Protein AF-A0A2M7AQ47-F1 (afdb_monomer)

Structure (mmCIF, N/CA/C/O backbone):
data_AF-A0A2M7AQ47-F1
#
_entry.id   AF-A0A2M7AQ47-F1
#
loop_
_atom_site.group_PDB
_atom_site.id
_atom_site.type_symbol
_atom_site.label_atom_id
_atom_site.label_alt_id
_atom_site.label_comp_id
_atom_site.label_asym_id
_atom_site.label_entity_id
_atom_site.label_seq_id
_atom_site.pdbx_PDB_ins_code
_atom_site.Cartn_x
_atom_site.Cartn_y
_atom_site.Cartn_z
_atom_site.occupancy
_atom_site.B_iso_or_equiv
_atom_site.auth_seq_id
_atom_site.auth_comp_id
_atom_site.auth_asym_id
_atom_site.auth_atom_id
_atom_site.pdbx_PDB_model_num
ATOM 1 N N . MET A 1 1 ? -38.283 -25.046 -43.559 1.00 54.59 1 MET A N 1
ATOM 2 C CA . MET A 1 1 ? -39.238 -24.820 -42.447 1.00 54.59 1 MET A CA 1
ATOM 3 C C . MET A 1 1 ? -38.601 -24.105 -41.253 1.00 54.59 1 MET A C 1
ATOM 5 O O . MET A 1 1 ? -39.276 -23.300 -40.629 1.00 54.59 1 MET A O 1
ATOM 9 N N . GLU A 1 2 ? -37.308 -24.304 -40.983 1.00 58.69 2 GLU A N 1
ATOM 10 C CA . GLU A 1 2 ? -36.585 -23.746 -39.822 1.00 58.69 2 GLU A CA 1
ATOM 11 C C . GLU A 1 2 ? -36.524 -22.202 -39.759 1.00 58.69 2 GLU A C 1
ATOM 13 O O . GLU A 1 2 ? -36.730 -21.608 -38.701 1.00 58.69 2 GLU A O 1
ATOM 18 N N . ASN A 1 3 ? -36.365 -21.526 -40.904 1.00 62.00 3 ASN A N 1
ATOM 19 C CA . ASN A 1 3 ? -36.259 -20.058 -40.955 1.00 62.00 3 ASN A CA 1
ATOM 20 C C . ASN A 1 3 ? -37.560 -19.314 -40.609 1.00 62.00 3 ASN A C 1
ATOM 22 O O . ASN A 1 3 ? -37.512 -18.189 -40.117 1.00 62.00 3 ASN A O 1
ATOM 26 N N . SER A 1 4 ? -38.724 -19.930 -40.835 1.00 66.19 4 SER A N 1
ATOM 27 C CA . SER A 1 4 ? -40.009 -19.293 -40.521 1.00 66.19 4 SER A CA 1
ATOM 28 C C . SER A 1 4 ? -40.245 -19.255 -39.010 1.00 66.19 4 SER A C 1
ATOM 30 O O . SER A 1 4 ? -40.647 -18.227 -38.472 1.00 66.19 4 SER A O 1
ATOM 32 N N . PHE A 1 5 ? -39.908 -20.337 -38.306 1.00 68.06 5 PHE A N 1
ATOM 33 C CA . PHE A 1 5 ? -40.093 -20.436 -36.859 1.00 68.06 5 PHE A CA 1
ATOM 34 C C . PHE A 1 5 ? -39.228 -19.427 -36.083 1.00 68.06 5 PHE A C 1
ATOM 36 O O . PHE A 1 5 ? -39.710 -18.776 -35.156 1.00 68.06 5 PHE A O 1
ATOM 43 N N . SER A 1 6 ? -37.974 -19.227 -36.506 1.00 74.19 6 SER A N 1
ATOM 44 C CA . SER A 1 6 ? -37.077 -18.223 -35.911 1.00 74.19 6 SER A CA 1
ATOM 45 C C . SER A 1 6 ? -37.597 -16.789 -36.095 1.00 74.19 6 SER A C 1
ATOM 47 O O . SER A 1 6 ? -37.573 -15.991 -35.156 1.00 74.19 6 SER A O 1
ATOM 49 N N . PHE A 1 7 ? -38.151 -16.475 -37.272 1.00 84.75 7 PHE A N 1
ATOM 50 C CA . PHE A 1 7 ? -38.719 -15.157 -37.564 1.00 84.75 7 PHE A CA 1
ATOM 51 C C . PHE A 1 7 ? -39.911 -14.820 -36.657 1.00 84.75 7 PHE A C 1
ATOM 53 O O . PHE A 1 7 ? -39.922 -13.762 -36.031 1.00 84.75 7 PHE A O 1
ATOM 60 N N . TRP A 1 8 ? -40.876 -15.735 -36.514 1.00 87.62 8 TRP A N 1
ATOM 61 C CA . TRP A 1 8 ? -42.053 -15.514 -35.662 1.00 87.62 8 TRP A CA 1
ATOM 62 C C . TRP A 1 8 ? -41.701 -15.412 -34.175 1.00 87.62 8 TRP A C 1
ATOM 64 O O . TRP A 1 8 ? -42.300 -14.609 -33.461 1.00 87.62 8 TRP A O 1
ATOM 74 N N . LYS A 1 9 ? -40.686 -16.156 -33.713 1.00 84.88 9 LYS A N 1
ATOM 75 C CA . LYS A 1 9 ? -40.166 -16.027 -32.345 1.00 84.88 9 LYS A CA 1
ATOM 76 C C . LYS A 1 9 ? -39.579 -14.635 -32.097 1.00 84.88 9 LYS A C 1
ATOM 78 O O . LYS A 1 9 ? -39.914 -13.995 -31.104 1.00 84.88 9 LYS A O 1
ATOM 83 N N . ASN A 1 10 ? -38.732 -14.153 -33.005 1.00 84.12 10 ASN A N 1
ATOM 84 C CA . ASN A 1 10 ? -38.091 -12.843 -32.869 1.00 84.12 10 ASN A CA 1
ATOM 85 C C . ASN A 1 10 ? -39.107 -11.697 -33.000 1.00 84.12 10 ASN A C 1
ATOM 87 O O . ASN A 1 10 ? -39.014 -10.713 -32.269 1.00 84.12 10 ASN A O 1
ATOM 91 N N . LEU A 1 11 ? -40.118 -11.851 -33.861 1.00 89.56 11 LEU A N 1
ATOM 92 C CA . LEU A 1 11 ? -41.225 -10.903 -33.983 1.00 89.56 11 LEU A CA 1
ATOM 93 C C . LEU A 1 11 ? -42.072 -10.852 -32.701 1.00 89.56 11 LEU A C 1
ATOM 95 O O . LEU A 1 11 ? -42.409 -9.768 -32.234 1.00 89.56 11 LEU A O 1
ATOM 99 N N . GLY A 1 12 ? -42.356 -12.006 -32.090 1.00 89.31 12 GLY A N 1
ATOM 100 C CA . GLY A 1 12 ? -43.037 -12.076 -30.796 1.00 89.31 12 GLY A CA 1
ATOM 101 C C . GLY A 1 12 ? -42.255 -11.370 -29.685 1.00 89.31 12 GLY A C 1
ATOM 102 O O . GLY A 1 12 ? -42.819 -10.558 -28.956 1.00 89.31 12 GLY A O 1
ATOM 103 N N . LEU A 1 13 ? -40.942 -11.607 -29.600 1.00 86.94 13 LEU A N 1
ATOM 104 C CA . LEU A 1 13 ? -40.072 -10.938 -28.626 1.00 86.94 13 LEU A CA 1
ATOM 105 C C . LEU A 1 13 ? -40.025 -9.419 -28.833 1.00 86.94 13 LEU A C 1
ATOM 107 O O . LEU A 1 13 ? -40.075 -8.673 -27.856 1.00 86.94 13 LEU A O 1
ATOM 111 N N . ALA A 1 14 ? -39.993 -8.952 -30.084 1.00 87.75 14 ALA A N 1
ATOM 112 C CA . ALA A 1 14 ? -40.034 -7.526 -30.390 1.00 87.75 14 ALA A CA 1
ATOM 113 C C . ALA A 1 14 ? -41.357 -6.886 -29.941 1.00 87.75 14 ALA A C 1
ATOM 115 O O . ALA A 1 14 ? -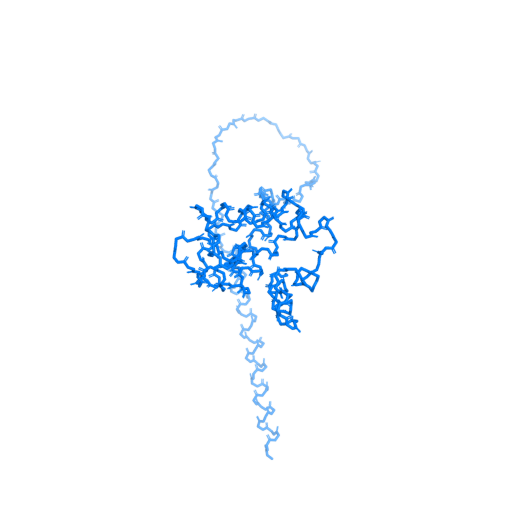41.344 -5.845 -29.289 1.00 87.75 14 ALA A O 1
ATOM 116 N N . ILE A 1 15 ? -42.500 -7.524 -30.215 1.00 90.38 15 ILE A N 1
ATOM 117 C CA . ILE A 1 15 ? -43.817 -7.013 -29.800 1.00 90.38 15 ILE A CA 1
ATOM 118 C C . ILE A 1 15 ? -43.917 -6.932 -28.270 1.00 90.38 15 ILE A C 1
ATOM 120 O O . ILE A 1 15 ? -44.384 -5.929 -27.729 1.00 90.38 15 ILE A O 1
ATOM 124 N N . VAL A 1 16 ? -43.431 -7.951 -27.558 1.00 89.31 16 VAL A N 1
ATOM 125 C CA . VAL A 1 16 ? -43.383 -7.954 -26.087 1.00 89.31 16 VAL A CA 1
ATOM 126 C C . VAL A 1 16 ? -42.483 -6.829 -25.564 1.00 89.31 16 VAL A C 1
ATOM 128 O O . VAL A 1 16 ? -42.878 -6.090 -24.663 1.00 89.31 16 VAL A O 1
ATOM 131 N N . PHE A 1 17 ? -41.308 -6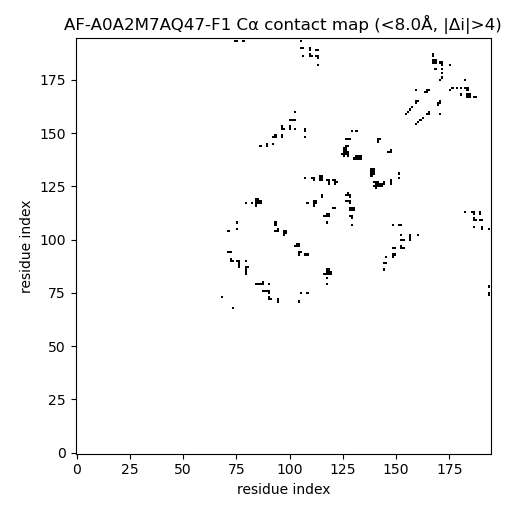.632 -26.161 1.00 88.62 17 PHE A N 1
ATOM 132 C CA . PHE A 1 17 ? -40.388 -5.565 -25.769 1.00 88.62 17 PHE A CA 1
ATOM 133 C C . PHE A 1 17 ? -41.001 -4.169 -25.963 1.00 88.62 17 PHE A C 1
ATOM 135 O O . PHE A 1 17 ? -40.963 -3.349 -25.046 1.00 88.62 17 PHE A O 1
ATOM 142 N N . PHE A 1 18 ? -41.631 -3.906 -27.111 1.00 91.31 18 PHE A N 1
ATOM 143 C CA . PHE A 1 18 ? -42.234 -2.601 -27.409 1.00 91.31 18 PHE A CA 1
ATOM 144 C C . PHE A 1 18 ? -43.548 -2.324 -26.668 1.00 91.31 18 PHE A C 1
ATOM 146 O O . PHE A 1 18 ? -44.002 -1.184 -26.668 1.00 91.31 18 PHE A O 1
ATOM 153 N N . THR A 1 19 ? -44.147 -3.317 -26.008 1.00 88.81 19 THR A N 1
ATOM 154 C CA . THR A 1 19 ? -45.363 -3.131 -25.196 1.00 88.81 19 THR A CA 1
ATOM 155 C C . THR A 1 19 ? -45.061 -3.038 -23.704 1.00 88.81 19 THR A C 1
ATOM 157 O O . THR A 1 19 ? -45.573 -2.145 -23.035 1.00 88.81 19 THR A O 1
ATOM 160 N N . ILE A 1 20 ? -44.198 -3.906 -23.172 1.00 90.19 20 ILE A N 1
ATOM 161 C CA . ILE A 1 20 ? -43.902 -3.940 -21.733 1.00 90.19 20 ILE A CA 1
ATOM 162 C C . ILE A 1 20 ? -42.987 -2.780 -21.328 1.00 90.19 20 ILE A C 1
ATOM 164 O O . ILE A 1 20 ? -43.200 -2.155 -20.288 1.00 90.19 20 ILE A O 1
ATOM 168 N N . THR A 1 21 ? -41.994 -2.449 -22.154 1.00 87.94 21 THR A N 1
ATOM 169 C CA . THR A 1 21 ? -40.976 -1.447 -21.801 1.00 87.94 21 THR A CA 1
ATOM 170 C C . THR A 1 21 ? -41.562 -0.040 -21.609 1.00 87.94 21 THR A C 1
ATOM 172 O O . THR A 1 21 ? -41.272 0.576 -20.582 1.00 87.94 21 THR A O 1
ATOM 175 N N . PRO A 1 22 ? -42.437 0.482 -22.497 1.00 91.12 22 PRO A N 1
ATOM 176 C CA . PRO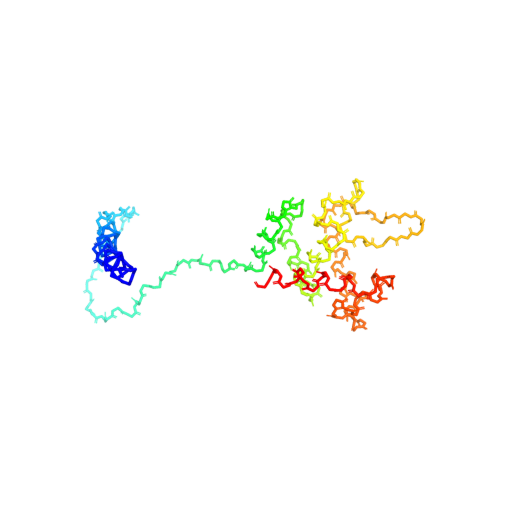 A 1 22 ? -43.039 1.802 -22.293 1.00 91.12 22 PRO A CA 1
ATOM 177 C C . PRO A 1 22 ? -43.952 1.861 -21.065 1.00 91.12 22 PRO A C 1
ATOM 179 O O . PRO A 1 22 ? -43.998 2.883 -20.384 1.00 91.12 22 PRO A O 1
ATOM 182 N N . VAL A 1 23 ? -44.651 0.763 -20.752 1.00 92.44 23 VAL A N 1
ATOM 183 C CA . VAL A 1 23 ? -45.533 0.673 -19.578 1.00 92.44 23 VAL A CA 1
ATOM 184 C C . VAL A 1 23 ? -44.721 0.723 -18.286 1.00 92.44 23 VAL A C 1
ATOM 186 O O . VAL A 1 23 ? -45.075 1.470 -17.375 1.00 92.44 23 VAL A O 1
ATOM 189 N N . ALA A 1 24 ? -43.608 -0.012 -18.220 1.00 91.06 24 ALA A N 1
ATOM 190 C CA . ALA A 1 24 ? -42.713 0.014 -17.067 1.00 91.06 24 ALA A CA 1
ATOM 191 C C . ALA A 1 24 ? -42.127 1.418 -16.840 1.00 91.06 24 ALA A C 1
ATOM 193 O O . ALA A 1 24 ? -42.193 1.938 -15.727 1.00 91.06 24 ALA A O 1
ATOM 194 N N . ILE A 1 25 ? -41.644 2.068 -17.906 1.00 92.12 25 ILE A N 1
ATOM 195 C CA . ILE A 1 25 ? -41.116 3.440 -17.839 1.00 92.12 25 ILE A CA 1
ATOM 196 C C . ILE A 1 25 ? -42.208 4.423 -17.386 1.00 92.12 25 ILE A C 1
ATOM 198 O O . ILE A 1 25 ? -41.971 5.246 -16.502 1.00 92.12 25 ILE A O 1
ATOM 202 N N . GLY A 1 26 ? -43.419 4.319 -17.943 1.00 93.31 26 GLY A N 1
ATOM 203 C CA . GLY A 1 26 ? -44.550 5.171 -17.575 1.00 93.31 26 GLY A CA 1
ATOM 204 C C . GLY A 1 26 ? -44.962 5.022 -16.109 1.00 93.31 26 GLY A C 1
ATOM 205 O O . GLY A 1 26 ? -45.177 6.025 -15.431 1.00 93.31 26 GLY A O 1
ATOM 206 N N . ALA A 1 27 ? -45.010 3.792 -15.590 1.00 89.31 27 ALA A N 1
ATOM 207 C CA . ALA A 1 27 ? -45.326 3.528 -14.187 1.00 89.31 27 ALA A CA 1
ATOM 208 C C . ALA A 1 27 ? -44.262 4.103 -13.237 1.00 89.31 27 ALA A C 1
ATOM 210 O O . ALA A 1 27 ? -44.603 4.714 -12.222 1.00 89.31 27 ALA A O 1
ATOM 211 N N . SER A 1 28 ? -42.978 3.974 -13.586 1.00 88.00 28 SER A N 1
ATOM 212 C CA . SER A 1 28 ? -41.884 4.564 -12.808 1.00 88.00 28 SER A CA 1
ATOM 213 C C . SER A 1 28 ? -41.948 6.095 -12.787 1.00 88.00 28 SER A C 1
ATOM 215 O O . SER A 1 28 ? -41.815 6.695 -11.721 1.00 88.00 28 SER A O 1
ATOM 217 N N . LEU A 1 29 ? -42.218 6.737 -13.929 1.00 88.62 29 LEU A N 1
ATOM 218 C CA . LEU A 1 29 ? -42.373 8.195 -14.005 1.00 88.62 29 LEU A CA 1
ATOM 219 C C . LEU A 1 29 ? -43.604 8.685 -13.237 1.00 88.62 29 LEU A C 1
ATOM 221 O O . LEU A 1 29 ? -43.523 9.663 -12.496 1.00 88.62 29 LEU A O 1
ATOM 225 N N . PHE A 1 30 ? -44.731 7.981 -13.354 1.00 88.50 30 PHE A N 1
ATOM 226 C CA . PHE A 1 30 ? -45.938 8.299 -12.598 1.00 88.50 30 PHE A CA 1
ATOM 227 C C . PHE A 1 30 ? -45.704 8.195 -11.086 1.00 88.50 30 PHE A C 1
ATOM 229 O O . PHE A 1 30 ? -46.168 9.056 -10.340 1.00 88.50 30 PHE A O 1
ATOM 236 N N . SER A 1 31 ? -44.933 7.200 -10.632 1.00 85.25 31 SER A N 1
ATOM 237 C CA . SER A 1 31 ? -44.558 7.064 -9.222 1.00 85.25 31 SER A CA 1
ATOM 238 C C . SER A 1 31 ? -43.711 8.233 -8.722 1.00 85.25 31 SER A C 1
ATOM 240 O O . SER A 1 31 ? -43.878 8.629 -7.576 1.00 85.25 31 SER A O 1
ATOM 242 N N . LEU A 1 32 ? -42.821 8.792 -9.547 1.00 77.06 32 LEU A N 1
ATOM 243 C CA . LEU A 1 32 ? -42.019 9.962 -9.169 1.00 77.06 32 LEU A CA 1
ATOM 244 C C . LEU A 1 32 ? -42.868 11.235 -9.078 1.00 77.06 32 LEU A C 1
ATOM 246 O O . LEU A 1 32 ? -42.660 12.049 -8.185 1.00 77.06 32 LEU A O 1
ATOM 250 N N . ILE A 1 33 ? -43.839 11.392 -9.979 1.00 80.12 33 ILE A N 1
ATOM 251 C CA . ILE A 1 33 ? -44.707 12.577 -10.037 1.00 80.12 33 ILE A CA 1
ATOM 252 C C . ILE A 1 33 ? -45.803 12.528 -8.961 1.00 80.12 33 ILE A C 1
ATOM 254 O O . ILE A 1 33 ? -46.232 13.566 -8.465 1.00 80.12 33 ILE A O 1
ATOM 258 N N . SER A 1 34 ? -46.247 11.329 -8.575 1.00 79.44 34 SER A N 1
ATOM 259 C CA . SER A 1 34 ? -47.345 11.135 -7.616 1.00 79.44 34 SER A CA 1
ATOM 260 C C . SER A 1 34 ? -46.913 11.184 -6.150 1.00 79.44 34 SER A C 1
ATOM 262 O O . SER A 1 34 ? -47.759 11.043 -5.267 1.00 79.44 34 SER A O 1
ATOM 264 N N . LEU A 1 35 ? -45.620 11.370 -5.863 1.00 74.00 35 LEU A N 1
ATOM 265 C CA . LEU A 1 35 ? -45.164 11.574 -4.492 1.00 74.00 35 LEU A CA 1
ATOM 266 C C . LEU A 1 35 ? -45.629 12.957 -4.011 1.00 74.00 35 LEU A C 1
ATOM 268 O O . LEU A 1 35 ? -45.203 13.970 -4.571 1.00 74.00 35 LEU A O 1
ATOM 272 N N . PRO A 1 36 ? -46.481 13.041 -2.972 1.00 67.88 36 PRO A N 1
ATOM 273 C CA . PRO A 1 36 ? -46.841 14.326 -2.400 1.00 67.88 36 PRO A CA 1
ATOM 274 C C . PRO A 1 36 ? -45.587 14.976 -1.793 1.00 67.88 36 PRO A C 1
ATOM 276 O O . PRO A 1 36 ? -44.780 14.281 -1.163 1.00 67.88 36 PRO A O 1
ATOM 279 N N . PRO A 1 37 ? -45.400 16.297 -1.949 1.00 63.69 37 PRO A N 1
ATOM 280 C CA . PRO A 1 37 ? -44.270 16.984 -1.345 1.00 63.69 37 PRO A CA 1
ATOM 281 C C . PRO A 1 37 ? -44.320 16.809 0.175 1.00 63.69 37 PRO A C 1
ATOM 283 O O . PRO A 1 37 ? -45.318 17.127 0.826 1.00 63.69 37 PRO A O 1
ATOM 286 N N . LYS A 1 38 ? -43.231 16.284 0.745 1.00 58.81 38 LYS A N 1
ATOM 287 C CA . LYS A 1 38 ? -43.052 16.179 2.195 1.00 58.81 38 LYS A CA 1
ATOM 288 C C . LYS A 1 38 ? -43.030 17.605 2.769 1.00 58.81 38 LYS A C 1
ATOM 290 O O . LYS A 1 38 ? -42.195 18.393 2.322 1.00 58.81 38 LYS A O 1
ATOM 295 N N . PRO A 1 39 ? -43.913 17.972 3.717 1.00 46.44 39 PRO A N 1
ATOM 296 C CA . PRO A 1 39 ? -43.919 19.320 4.269 1.00 46.44 39 PRO A CA 1
ATOM 297 C C . PRO A 1 39 ? -42.589 19.599 4.971 1.00 46.44 39 PRO A C 1
ATOM 299 O O . PRO A 1 39 ? -42.206 18.877 5.892 1.00 46.44 39 PRO A O 1
ATOM 302 N N . ALA A 1 40 ? -41.879 20.633 4.527 1.00 50.81 40 ALA A N 1
ATOM 303 C CA . ALA A 1 40 ? -40.750 21.181 5.259 1.00 50.81 40 ALA A CA 1
ATOM 304 C C . ALA A 1 40 ? -41.291 21.976 6.457 1.00 50.81 40 ALA A C 1
ATOM 306 O O . ALA A 1 40 ? -42.040 22.942 6.284 1.00 50.81 40 ALA A O 1
ATOM 307 N N . GLU A 1 41 ? -40.931 21.574 7.675 1.00 45.50 41 GLU A N 1
ATOM 308 C CA . GLU A 1 41 ? -41.204 22.360 8.879 1.00 45.50 41 GLU A CA 1
ATOM 309 C C . GLU A 1 41 ? -40.530 23.732 8.759 1.00 45.50 41 GLU A C 1
ATOM 311 O O . GLU A 1 41 ? -39.306 23.846 8.748 1.00 45.50 41 GLU A O 1
ATOM 316 N N . THR A 1 42 ? -41.340 24.787 8.677 1.00 41.94 42 THR A N 1
ATOM 317 C CA . THR A 1 42 ? -40.872 26.177 8.677 1.00 41.94 42 THR A CA 1
ATOM 318 C C . THR A 1 42 ? -41.418 26.870 9.923 1.00 41.94 42 THR A C 1
ATOM 320 O O . THR A 1 42 ? -42.630 26.936 10.120 1.00 41.94 42 THR A O 1
ATOM 323 N N . LYS A 1 43 ? -40.530 27.386 10.783 1.00 38.34 43 LYS A N 1
ATOM 324 C CA . LYS A 1 43 ? -40.896 28.300 11.881 1.00 38.34 43 LYS A CA 1
ATOM 325 C C . LYS A 1 43 ? -41.210 29.696 11.315 1.00 38.34 43 LYS A C 1
ATOM 327 O O . LYS A 1 43 ? -40.567 30.093 10.344 1.00 38.34 43 LYS A O 1
ATOM 332 N N . PRO A 1 44 ? -42.143 30.468 11.902 1.00 49.56 44 PRO A N 1
ATOM 333 C CA . PRO A 1 44 ? -42.571 31.734 11.323 1.00 49.56 44 PRO A CA 1
ATOM 334 C C . PRO A 1 44 ? -41.695 32.904 11.789 1.00 49.56 44 PRO A C 1
ATOM 336 O O . PRO A 1 44 ? -41.331 32.995 12.960 1.00 49.56 44 PRO A O 1
ATOM 339 N N . SER A 1 45 ? -41.439 33.853 10.888 1.00 32.91 45 SER A N 1
ATOM 340 C CA . SER A 1 45 ? -41.159 35.247 11.241 1.00 32.91 45 SER A CA 1
ATOM 341 C C . SER A 1 45 ? -41.754 36.161 10.170 1.00 32.91 45 SER A C 1
ATOM 343 O O . SER A 1 45 ? -41.684 35.865 8.978 1.00 32.91 45 SER A O 1
ATOM 345 N N . MET A 1 46 ? -42.440 37.211 10.617 1.00 43.69 46 MET A N 1
ATOM 346 C CA . MET A 1 46 ? -43.387 37.987 9.823 1.00 43.69 46 MET A CA 1
ATOM 347 C C . MET A 1 46 ? -42.762 39.148 9.032 1.00 43.69 46 MET A C 1
ATOM 349 O O . MET A 1 46 ? -41.871 39.839 9.512 1.00 43.69 46 MET A O 1
ATOM 353 N N . THR A 1 47 ? -43.460 39.468 7.935 1.00 45.28 47 THR A N 1
ATOM 354 C CA . THR A 1 47 ? -43.678 40.793 7.307 1.00 45.28 47 THR A CA 1
ATOM 355 C C . THR A 1 47 ? -42.543 41.478 6.541 1.00 45.28 47 THR A C 1
ATOM 357 O O . THR A 1 47 ? -41.579 41.955 7.123 1.00 45.28 47 THR A O 1
ATOM 360 N N . GLY A 1 48 ? -42.815 41.742 5.254 1.00 45.56 48 GLY A N 1
ATOM 361 C CA . GLY A 1 48 ? -42.476 43.032 4.644 1.00 45.56 48 GLY A CA 1
ATOM 362 C C . GLY A 1 48 ? -42.009 43.013 3.187 1.00 45.56 48 GLY A C 1
ATOM 363 O O . GLY A 1 48 ? -40.836 42.813 2.929 1.00 45.56 48 GLY A O 1
ATOM 364 N N . VAL A 1 49 ? -42.920 43.416 2.290 1.00 43.19 49 VAL A N 1
ATOM 365 C CA . VAL A 1 49 ? -42.676 44.072 0.983 1.00 43.19 49 VAL A CA 1
ATOM 366 C C . VAL A 1 49 ? -42.298 43.182 -0.217 1.00 43.19 49 VAL A C 1
ATOM 368 O O . VAL A 1 49 ? -41.285 42.496 -0.252 1.00 43.19 49 VAL A O 1
ATOM 371 N N . ARG A 1 50 ? -43.138 43.264 -1.262 1.00 60.34 50 ARG A N 1
ATOM 372 C CA . ARG A 1 50 ? -42.897 42.738 -2.614 1.00 60.34 50 ARG A CA 1
ATOM 373 C C . ARG A 1 50 ? -42.157 43.788 -3.448 1.00 60.34 50 ARG A C 1
ATOM 375 O O . ARG A 1 50 ? -42.668 44.896 -3.588 1.00 60.34 50 ARG A O 1
ATOM 382 N N . VAL A 1 51 ? -41.028 43.424 -4.056 1.00 43.50 51 VAL A N 1
ATOM 383 C CA . VAL A 1 51 ? -40.372 44.202 -5.122 1.00 43.50 51 VAL A CA 1
ATOM 384 C C . VAL A 1 51 ? -40.095 43.280 -6.311 1.00 43.50 51 VAL A C 1
ATOM 386 O O . VAL A 1 51 ? -39.793 42.102 -6.148 1.00 43.50 51 VAL A O 1
ATOM 389 N N . PHE A 1 52 ? -40.323 43.828 -7.501 1.00 48.94 52 PHE A N 1
ATOM 390 C CA . PHE A 1 52 ? -40.438 43.170 -8.797 1.00 48.94 52 PHE A CA 1
ATOM 391 C C . PHE A 1 52 ? -39.180 42.423 -9.274 1.00 48.94 52 PHE A C 1
ATOM 393 O O . PHE A 1 52 ? -38.072 42.942 -9.224 1.00 48.94 52 PHE A O 1
ATOM 400 N N . THR A 1 53 ? -39.435 41.228 -9.817 1.00 56.56 53 THR A N 1
ATOM 401 C CA . THR A 1 53 ? -38.802 40.572 -10.977 1.00 56.56 53 THR A CA 1
ATOM 402 C C . THR A 1 53 ? -37.324 40.871 -11.272 1.00 56.56 53 THR A C 1
ATOM 404 O O . THR A 1 53 ? -36.996 41.765 -12.050 1.00 56.56 53 THR A O 1
ATOM 407 N N . SER A 1 54 ? -36.452 39.975 -10.824 1.00 49.31 54 SER A N 1
ATOM 408 C CA . SER A 1 54 ? -35.331 39.498 -11.636 1.00 49.31 54 SER A CA 1
ATOM 409 C C . SER A 1 54 ? -35.597 38.031 -11.977 1.00 49.31 54 SER A C 1
ATOM 411 O O . SER A 1 54 ? -36.180 37.307 -11.167 1.00 49.31 54 SER A O 1
ATOM 413 N N . LEU A 1 55 ? -35.227 37.591 -13.184 1.00 57.50 55 LEU A N 1
ATOM 414 C CA . LEU A 1 55 ? -35.181 36.161 -13.499 1.00 57.50 55 LEU A CA 1
ATOM 415 C C . LEU A 1 55 ? -34.414 35.435 -12.378 1.00 57.50 55 LEU A C 1
ATOM 417 O O . LEU A 1 55 ? -33.401 35.975 -11.923 1.00 57.50 55 LEU A O 1
ATOM 421 N N . PRO A 1 56 ? -34.846 34.242 -11.934 1.00 49.41 56 PRO A N 1
ATOM 422 C CA . PRO A 1 56 ? -34.038 33.473 -11.007 1.00 49.41 56 PRO A CA 1
ATOM 423 C C . PRO A 1 56 ? -32.751 33.079 -11.740 1.00 49.41 56 PRO A C 1
ATOM 425 O O . PRO A 1 56 ? -32.776 32.308 -12.695 1.00 49.41 56 PRO A O 1
ATOM 428 N N . SER A 1 57 ? -31.625 33.644 -11.310 1.00 56.38 57 SER A N 1
ATOM 429 C CA . SER A 1 57 ? -30.279 33.187 -11.679 1.00 56.38 57 SER A CA 1
ATOM 430 C C . SER A 1 57 ? -29.925 31.850 -11.025 1.00 56.38 57 SER A C 1
ATOM 432 O O . SER A 1 57 ? -28.874 31.277 -11.303 1.00 56.38 57 SER A O 1
ATOM 434 N N . ASP A 1 58 ? -30.808 31.346 -10.168 1.00 55.47 58 ASP A N 1
ATOM 435 C CA . ASP A 1 58 ? -30.601 30.128 -9.417 1.00 55.47 58 ASP A CA 1
ATOM 436 C C . ASP A 1 58 ? -31.153 28.953 -10.220 1.00 55.47 58 ASP A C 1
ATOM 438 O O . ASP A 1 58 ? -32.326 28.579 -10.135 1.00 55.47 58 ASP A O 1
ATOM 442 N N . PHE A 1 59 ? -30.266 28.328 -10.995 1.00 62.97 59 PHE A N 1
ATOM 443 C CA . PHE A 1 59 ? -30.387 26.891 -11.201 1.00 62.97 59 PHE A CA 1
ATOM 444 C C . PHE A 1 59 ? -30.499 26.251 -9.814 1.00 62.97 59 PHE A C 1
ATOM 446 O O . PHE A 1 59 ? -29.779 26.688 -8.912 1.00 62.97 59 PHE A O 1
ATOM 453 N N . PRO A 1 60 ? -31.356 25.239 -9.604 1.00 53.44 60 PRO A N 1
ATOM 454 C CA . PRO A 1 60 ? -31.325 24.469 -8.374 1.00 53.44 60 PRO A CA 1
ATOM 455 C C . PRO A 1 60 ? -29.943 23.820 -8.269 1.00 53.44 60 PRO A C 1
ATOM 457 O O . PRO A 1 60 ? -29.697 22.739 -8.799 1.00 53.44 60 PRO A O 1
ATOM 460 N N . SER A 1 61 ? -29.009 24.508 -7.616 1.00 54.94 61 SER A N 1
ATOM 461 C CA . SER A 1 61 ? -27.799 23.888 -7.138 1.00 54.94 61 SER A CA 1
ATOM 462 C C . SER A 1 61 ? -28.282 23.004 -6.006 1.00 54.94 61 SER A C 1
ATOM 464 O O . SER A 1 61 ? -28.86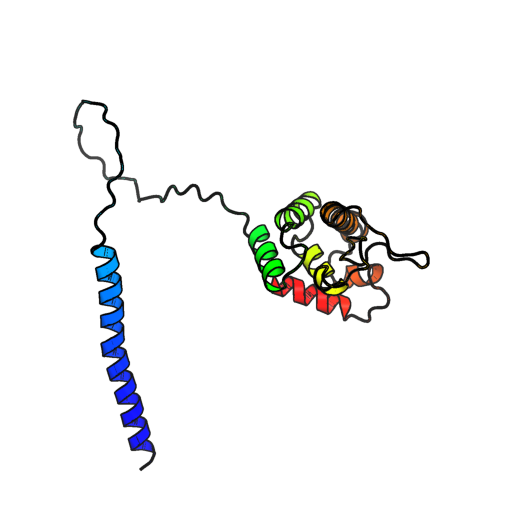1 23.457 -5.014 1.00 54.94 61 SER A O 1
ATOM 466 N N . ILE A 1 62 ? -28.122 21.699 -6.185 1.00 58.84 62 ILE A N 1
ATOM 467 C CA . ILE A 1 62 ? -28.140 20.805 -5.044 1.00 58.84 62 ILE A CA 1
ATOM 468 C C . ILE A 1 62 ? -26.926 21.242 -4.225 1.00 58.84 62 ILE A C 1
ATOM 470 O O . ILE A 1 62 ? -25.821 20.755 -4.426 1.00 58.84 62 ILE A O 1
ATOM 474 N N . SER A 1 63 ? -27.127 22.189 -3.306 1.00 52.50 63 SER A N 1
ATOM 475 C CA . SER A 1 63 ? -26.224 22.454 -2.187 1.00 52.50 63 SER A CA 1
ATOM 476 C C . SER A 1 63 ? -26.363 21.304 -1.192 1.00 52.50 63 SER A C 1
ATOM 478 O O . SER A 1 63 ? -26.616 21.485 -0.005 1.00 52.50 63 SER A O 1
ATOM 480 N N . GLY A 1 64 ? -26.230 20.077 -1.692 1.00 53.78 64 GLY A N 1
ATOM 481 C CA . GLY A 1 64 ? -25.676 19.036 -0.872 1.00 53.78 64 GLY A CA 1
ATOM 482 C C . GLY A 1 64 ? -24.271 19.520 -0.581 1.00 53.78 64 GLY A C 1
ATOM 483 O O . GLY A 1 64 ? -23.488 19.742 -1.503 1.00 53.78 64 GLY A O 1
ATOM 484 N N . LEU A 1 65 ? -23.947 19.693 0.694 1.00 46.12 65 LEU A N 1
ATOM 485 C CA . LEU A 1 65 ? -22.584 19.469 1.137 1.00 46.12 65 LEU A CA 1
ATOM 486 C C . LEU A 1 65 ? -22.259 18.020 0.753 1.00 46.12 65 LEU A C 1
ATOM 488 O O . LEU A 1 65 ? -22.320 17.111 1.576 1.00 46.12 65 LEU A O 1
ATOM 492 N N . ALA A 1 66 ? -21.963 17.782 -0.524 1.00 47.94 66 ALA A N 1
ATOM 493 C CA . ALA A 1 66 ? -21.068 16.729 -0.907 1.00 47.94 66 ALA A CA 1
ATOM 494 C C . ALA A 1 66 ? -19.762 17.159 -0.249 1.00 47.94 66 ALA A C 1
ATOM 496 O O . ALA A 1 66 ? -18.954 17.874 -0.835 1.00 47.94 66 ALA A O 1
ATOM 497 N N . TYR A 1 67 ? -19.588 16.786 1.022 1.00 49.12 67 TYR A N 1
ATOM 498 C CA . TYR A 1 67 ? -18.262 16.444 1.489 1.00 49.12 67 TYR A CA 1
ATOM 499 C C . TYR A 1 67 ? -17.755 15.522 0.397 1.00 49.12 67 TYR A C 1
ATOM 501 O O . TYR A 1 67 ? -18.308 14.434 0.227 1.00 49.12 67 TYR A O 1
ATOM 509 N N . ALA A 1 68 ? -16.871 16.036 -0.456 1.00 57.59 68 ALA A N 1
ATOM 510 C CA . ALA A 1 68 ? -16.259 15.253 -1.502 1.00 57.59 68 ALA A CA 1
ATOM 511 C C . ALA A 1 68 ? -15.539 14.137 -0.754 1.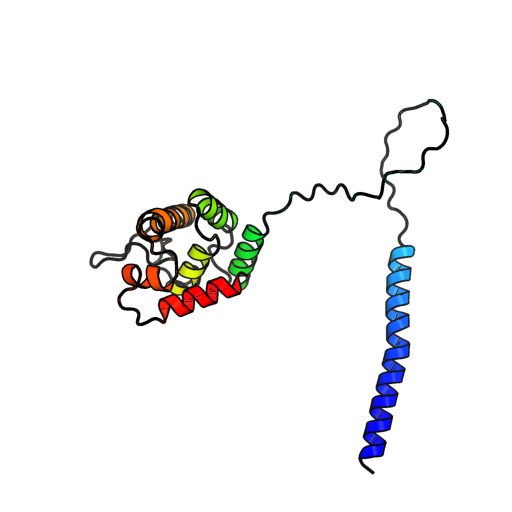00 57.59 68 ALA A C 1
ATOM 513 O O . ALA A 1 68 ? -14.476 14.348 -0.176 1.00 57.59 68 ALA A O 1
ATOM 514 N N . SER A 1 69 ? -16.222 13.003 -0.613 1.00 71.12 69 SER A N 1
ATOM 515 C CA . SER A 1 69 ? -15.670 11.835 0.037 1.00 71.12 69 SER A CA 1
ATOM 516 C C . SER A 1 69 ? -14.488 11.454 -0.828 1.00 71.12 69 SER A C 1
ATOM 518 O O . SER A 1 69 ? -14.637 11.331 -2.046 1.00 71.12 69 SER A O 1
ATOM 520 N N . ASP A 1 70 ? -13.308 11.382 -0.221 1.00 88.19 70 ASP A N 1
ATOM 521 C CA . ASP A 1 70 ? -12.113 10.965 -0.929 1.00 88.19 70 ASP A CA 1
ATOM 522 C C . ASP A 1 70 ? -12.356 9.564 -1.499 1.00 88.19 70 ASP A C 1
ATOM 524 O O . ASP A 1 70 ? -12.349 8.567 -0.771 1.00 88.19 70 ASP A O 1
ATOM 528 N N . GLY A 1 71 ? -12.615 9.502 -2.808 1.00 94.62 71 GLY A N 1
ATOM 529 C CA . GLY A 1 71 ? -12.981 8.269 -3.496 1.00 94.62 71 GLY A CA 1
ATOM 530 C C . GLY A 1 71 ? -11.915 7.188 -3.346 1.00 94.62 71 GLY A C 1
ATOM 531 O O . GLY A 1 71 ? -12.249 6.008 -3.332 1.00 94.62 71 GLY A O 1
ATOM 532 N N . ARG A 1 72 ? -10.652 7.575 -3.121 1.00 97.69 72 ARG A N 1
ATOM 533 C CA . ARG A 1 72 ? -9.532 6.656 -2.879 1.00 97.69 72 ARG A CA 1
ATOM 534 C C . ARG A 1 72 ? -9.758 5.810 -1.634 1.00 97.69 72 ARG A C 1
ATOM 536 O O . ARG A 1 72 ? -9.523 4.605 -1.653 1.00 97.69 72 ARG A O 1
ATOM 543 N N . VAL A 1 73 ? -10.270 6.422 -0.565 1.00 97.81 73 VAL A N 1
ATOM 544 C CA . VAL A 1 73 ? -10.596 5.705 0.673 1.00 97.81 73 VAL A CA 1
ATOM 545 C C . VAL A 1 73 ? -11.697 4.682 0.409 1.00 97.81 73 VAL A C 1
ATOM 547 O O . VAL A 1 73 ? -11.629 3.567 0.921 1.00 97.81 73 VAL A O 1
ATOM 550 N N . GLU A 1 74 ? -12.695 5.035 -0.400 1.00 97.44 74 GLU A N 1
ATOM 551 C CA . GLU A 1 74 ? -13.784 4.121 -0.736 1.00 97.44 74 GLU A CA 1
ATOM 552 C C . GLU A 1 74 ? -13.333 2.975 -1.650 1.00 97.44 74 GLU A C 1
ATOM 554 O O . GLU A 1 74 ? -13.733 1.840 -1.410 1.00 97.44 74 GLU A O 1
ATOM 559 N N . ILE A 1 75 ? -12.436 3.230 -2.609 1.00 98.31 75 ILE A N 1
ATOM 560 C CA . ILE A 1 75 ? -11.801 2.193 -3.440 1.00 98.31 75 ILE A CA 1
ATOM 561 C C . ILE A 1 75 ? -11.114 1.152 -2.549 1.00 98.31 75 ILE A C 1
ATOM 563 O O . ILE A 1 75 ? -11.443 -0.034 -2.608 1.00 98.31 75 ILE A O 1
ATOM 567 N N . ILE A 1 76 ? -10.226 1.593 -1.649 1.00 98.69 76 ILE A N 1
ATOM 568 C CA . ILE A 1 76 ? -9.531 0.688 -0.721 1.00 98.69 76 ILE A CA 1
ATOM 569 C C . ILE A 1 76 ? -10.530 -0.025 0.193 1.00 98.69 76 ILE A C 1
ATOM 571 O O . ILE A 1 76 ? -10.434 -1.233 0.402 1.00 98.69 76 ILE A O 1
ATOM 575 N N . ARG A 1 77 ? -11.521 0.695 0.728 1.00 98.62 77 ARG A N 1
ATOM 576 C CA . ARG A 1 77 ? -12.528 0.119 1.624 1.00 98.62 77 ARG A CA 1
ATOM 577 C C . ARG A 1 77 ? -13.323 -0.989 0.942 1.00 98.62 77 ARG A C 1
ATOM 579 O O . ARG A 1 77 ? -13.525 -2.031 1.562 1.00 98.62 77 ARG A O 1
ATOM 586 N N . GLN A 1 78 ? -13.781 -0.781 -0.290 1.00 98.38 78 GLN A N 1
ATOM 587 C CA . GLN A 1 78 ? -14.560 -1.778 -1.025 1.00 98.38 78 GLN A CA 1
ATOM 588 C C . GLN A 1 78 ? -13.708 -2.987 -1.401 1.00 98.38 78 GLN A C 1
ATOM 590 O O . GLN A 1 78 ? -14.132 -4.109 -1.133 1.00 98.38 78 GLN A O 1
ATOM 595 N N . TYR A 1 79 ? -12.480 -2.768 -1.874 1.00 98.75 79 TYR A N 1
ATOM 596 C CA . TYR A 1 79 ? -11.536 -3.847 -2.160 1.00 98.75 79 TYR A CA 1
ATOM 597 C C . TYR A 1 79 ? -11.290 -4.718 -0.915 1.00 98.75 79 TYR A C 1
ATOM 599 O O . TYR A 1 79 ? -11.539 -5.923 -0.903 1.00 98.75 79 TYR A O 1
ATOM 607 N N . LEU A 1 80 ? -10.919 -4.105 0.214 1.00 98.75 80 LEU A N 1
ATOM 608 C CA . LEU A 1 80 ? -10.700 -4.826 1.473 1.00 98.75 80 LEU A CA 1
ATOM 609 C C . LEU A 1 80 ? -11.960 -5.551 1.972 1.00 98.75 80 LEU A C 1
ATOM 611 O O . LEU A 1 80 ? -11.860 -6.635 2.556 1.00 98.75 80 LEU A O 1
ATOM 615 N N . LYS A 1 81 ? -13.144 -4.965 1.752 1.00 98.62 81 LYS A N 1
ATOM 616 C CA . LYS A 1 81 ? -14.436 -5.548 2.134 1.00 98.62 81 LYS A CA 1
ATOM 617 C C . LYS A 1 81 ? -14.750 -6.796 1.320 1.00 98.62 81 LYS A C 1
ATOM 619 O O . LYS A 1 81 ? -15.155 -7.803 1.901 1.00 98.62 81 LYS A O 1
ATOM 624 N N . GLU A 1 82 ? -14.562 -6.732 0.006 1.00 98.31 82 GLU A N 1
ATOM 625 C CA . GLU A 1 82 ? -14.800 -7.836 -0.924 1.00 98.31 82 GLU A CA 1
ATOM 626 C C . GLU A 1 82 ? -13.977 -9.068 -0.535 1.00 98.31 82 GLU A C 1
ATOM 628 O O . GLU A 1 82 ? -14.514 -10.167 -0.379 1.00 98.31 82 GLU A O 1
ATOM 633 N N . TYR A 1 83 ? -12.697 -8.859 -0.224 1.00 98.25 83 TYR A N 1
ATOM 634 C CA . TYR A 1 83 ? -11.792 -9.922 0.209 1.00 98.25 83 TYR A CA 1
ATOM 635 C C . TYR A 1 83 ? -11.919 -10.312 1.691 1.00 98.25 83 TYR A C 1
ATOM 637 O O . TYR A 1 83 ? -11.210 -11.228 2.131 1.00 98.25 83 TYR A O 1
ATOM 645 N N . ARG A 1 84 ? -12.818 -9.663 2.451 1.00 98.38 84 ARG A N 1
ATOM 646 C CA . ARG A 1 84 ? -13.040 -9.842 3.901 1.00 98.38 84 ARG A CA 1
ATOM 647 C C . ARG A 1 84 ? -11.758 -9.692 4.724 1.00 98.38 84 ARG A C 1
ATOM 649 O O . ARG A 1 84 ? -11.469 -10.500 5.606 1.00 98.38 84 ARG A O 1
ATOM 656 N N . SER A 1 85 ? -10.966 -8.678 4.402 1.00 98.56 85 SER A N 1
ATOM 657 C CA . SER A 1 85 ? -9.685 -8.427 5.055 1.00 98.56 85 SER A CA 1
ATOM 658 C C . SER A 1 85 ? -9.856 -7.875 6.481 1.00 98.56 85 SER A C 1
ATOM 660 O O . SER A 1 85 ? -10.675 -6.974 6.689 1.00 98.56 85 SER A O 1
ATOM 662 N N . PRO A 1 86 ? -9.017 -8.299 7.448 1.00 98.31 86 PRO A N 1
ATOM 663 C CA . PRO A 1 86 ? -8.858 -7.611 8.731 1.00 98.31 86 PRO A CA 1
ATOM 664 C C . PRO A 1 86 ? -8.461 -6.130 8.613 1.00 98.31 86 PRO A C 1
ATOM 666 O O . PRO A 1 86 ? -8.712 -5.365 9.541 1.00 98.31 86 PRO A O 1
ATOM 669 N N . LEU A 1 87 ? -7.877 -5.705 7.484 1.00 98.56 87 LEU A N 1
ATOM 670 C CA . LEU A 1 87 ? -7.529 -4.303 7.230 1.00 98.56 87 LEU A CA 1
ATOM 671 C C . LEU A 1 87 ? -8.728 -3.432 6.871 1.00 98.56 87 LEU A C 1
ATOM 673 O O . LEU A 1 87 ? -8.567 -2.220 6.814 1.00 98.56 87 LEU A O 1
ATOM 677 N N . TRP A 1 88 ? -9.914 -3.998 6.622 1.00 98.62 88 TRP A N 1
ATOM 678 C CA . TRP A 1 88 ? -11.091 -3.237 6.185 1.00 98.62 88 TRP A CA 1
ATOM 679 C C . TRP A 1 88 ? -11.368 -1.945 6.991 1.00 98.62 88 TRP A C 1
ATOM 681 O O . TRP A 1 88 ? -11.628 -0.915 6.363 1.00 98.62 88 TRP A O 1
ATOM 691 N N . PRO A 1 89 ? -11.247 -1.922 8.338 1.00 98.50 89 PRO A N 1
ATOM 692 C CA . PRO A 1 89 ? -11.432 -0.698 9.124 1.00 98.50 89 PRO A CA 1
ATOM 693 C C . PRO A 1 89 ? -10.376 0.393 8.877 1.00 98.50 89 PRO A C 1
ATOM 695 O O . PRO A 1 89 ? -10.600 1.545 9.232 1.00 98.50 89 PRO A O 1
ATOM 698 N N . TYR A 1 90 ? -9.234 0.046 8.283 1.00 98.75 90 TYR A N 1
ATOM 699 C CA . TYR A 1 90 ? -8.042 0.888 8.154 1.00 98.75 90 TYR A CA 1
ATOM 700 C C . TYR A 1 90 ? -7.884 1.523 6.764 1.00 98.75 90 TYR A C 1
ATOM 702 O O . TYR A 1 90 ? -6.821 2.055 6.453 1.00 98.75 90 TYR A O 1
ATOM 710 N N . ALA A 1 91 ? -8.916 1.499 5.914 1.00 98.56 91 ALA A N 1
ATOM 711 C CA . ALA A 1 91 ? -8.849 2.086 4.572 1.00 98.56 91 ALA A CA 1
ATOM 712 C C . ALA A 1 91 ? -8.418 3.568 4.585 1.00 98.56 91 ALA A C 1
ATOM 714 O O . ALA A 1 91 ? -7.575 3.982 3.794 1.00 98.56 91 ALA A O 1
ATOM 715 N N . GLU A 1 92 ? -8.942 4.358 5.525 1.00 98.19 92 GLU A N 1
ATOM 716 C CA . GLU A 1 92 ? -8.561 5.767 5.692 1.00 98.19 92 GLU A CA 1
ATOM 717 C C . GLU A 1 92 ? -7.110 5.914 6.177 1.00 98.19 92 GLU A C 1
ATOM 719 O O . GLU A 1 92 ? -6.360 6.754 5.682 1.00 98.19 92 GLU A O 1
ATOM 724 N N . THR A 1 93 ? -6.671 5.039 7.084 1.00 98.62 93 THR A N 1
ATOM 725 C CA . THR A 1 93 ? -5.284 4.977 7.565 1.00 98.62 93 THR A CA 1
ATOM 726 C C . THR A 1 93 ? -4.305 4.681 6.426 1.00 98.62 93 THR A C 1
ATOM 728 O O . THR A 1 93 ? -3.260 5.316 6.327 1.00 98.62 93 THR A O 1
ATOM 731 N N . ILE A 1 94 ? -4.647 3.748 5.535 1.00 98.81 94 ILE A N 1
ATOM 732 C CA . ILE A 1 94 ? -3.827 3.401 4.365 1.00 98.81 94 ILE A CA 1
ATOM 733 C C . ILE A 1 94 ? -3.647 4.617 3.451 1.00 98.81 94 ILE A C 1
ATOM 735 O O . ILE A 1 94 ? -2.514 4.981 3.132 1.00 98.81 94 ILE A O 1
ATOM 739 N N . VAL A 1 95 ? -4.748 5.276 3.076 1.00 98.69 95 VAL A N 1
ATOM 740 C CA . VAL A 1 95 ? -4.704 6.438 2.173 1.00 98.69 95 VAL A CA 1
ATOM 741 C C . VAL A 1 95 ? -3.981 7.620 2.818 1.00 98.69 95 VAL A C 1
ATOM 743 O O . VAL A 1 95 ? -3.128 8.234 2.184 1.00 98.69 95 VAL A O 1
ATOM 746 N N . SER A 1 96 ? -4.253 7.909 4.091 1.00 98.50 96 SER A N 1
ATOM 747 C CA . SER A 1 96 ? -3.628 9.037 4.796 1.00 98.50 96 SER A CA 1
ATOM 748 C C . SER A 1 96 ? -2.110 8.895 4.933 1.00 98.50 96 SER A C 1
ATOM 750 O O . SER A 1 96 ? -1.387 9.869 4.713 1.00 98.50 96 SER A O 1
ATOM 752 N N . TYR A 1 97 ? -1.591 7.697 5.228 1.00 98.81 97 TYR A N 1
ATOM 753 C CA . TYR A 1 97 ? -0.143 7.482 5.235 1.00 98.81 97 TYR A CA 1
ATOM 754 C C . TYR A 1 97 ? 0.452 7.522 3.828 1.00 98.81 97 TYR A C 1
ATOM 756 O O . TYR A 1 97 ? 1.545 8.064 3.654 1.00 98.81 97 TYR A O 1
ATOM 764 N N . ALA A 1 98 ? -0.242 7.000 2.816 1.00 98.62 98 ALA A N 1
ATOM 765 C CA . ALA A 1 98 ? 0.231 7.107 1.440 1.00 98.62 98 ALA A CA 1
ATOM 766 C C . ALA A 1 98 ? 0.361 8.570 0.991 1.00 98.62 98 ALA A C 1
ATOM 768 O O . ALA A 1 98 ? 1.389 8.940 0.425 1.00 98.62 98 ALA A O 1
ATOM 769 N N . ASP A 1 99 ? -0.607 9.421 1.343 1.00 98.56 99 ASP A N 1
ATOM 770 C CA . ASP A 1 99 ? -0.548 10.867 1.113 1.00 98.56 99 ASP A CA 1
ATOM 771 C C . ASP A 1 99 ? 0.606 11.523 1.870 1.00 98.56 99 ASP A C 1
ATOM 773 O O . ASP A 1 99 ? 1.384 12.289 1.294 1.00 98.56 99 ASP A O 1
ATOM 777 N N . GLN A 1 100 ? 0.751 11.195 3.158 1.00 98.62 100 GLN A N 1
ATOM 778 C CA . GLN A 1 100 ? 1.820 11.726 4.000 1.00 98.62 100 GLN A CA 1
ATOM 779 C C . GLN A 1 100 ? 3.206 11.423 3.416 1.00 98.62 100 GLN A C 1
ATOM 781 O O . GLN A 1 100 ? 4.092 12.281 3.445 1.00 98.62 100 GLN A O 1
ATOM 786 N N . TYR A 1 101 ? 3.393 10.215 2.885 1.00 98.56 101 TYR A N 1
ATOM 787 C CA . TYR A 1 101 ? 4.665 9.747 2.343 1.00 98.56 101 TYR A CA 1
ATOM 788 C C . TYR A 1 101 ? 4.782 9.869 0.817 1.00 98.56 101 TYR A C 1
ATOM 790 O O . TYR A 1 101 ? 5.828 9.529 0.266 1.00 98.56 101 TYR A O 1
ATOM 798 N N . LYS A 1 102 ? 3.759 10.421 0.152 1.00 97.94 102 LYS A N 1
ATOM 799 C CA . LYS A 1 102 ? 3.704 10.696 -1.292 1.00 97.94 102 LYS A CA 1
ATOM 800 C C . LYS A 1 102 ? 3.985 9.470 -2.168 1.00 97.94 102 LYS A C 1
ATOM 802 O O . LYS A 1 102 ? 4.731 9.562 -3.142 1.00 97.94 102 LYS A O 1
ATOM 807 N N . ILE A 1 103 ? 3.381 8.336 -1.824 1.00 98.00 103 ILE A N 1
ATOM 808 C CA . ILE A 1 103 ? 3.390 7.121 -2.653 1.00 98.00 103 ILE A CA 1
ATOM 809 C C . ILE A 1 103 ? 1.968 6.780 -3.108 1.00 98.00 103 ILE A C 1
ATOM 811 O O . ILE A 1 103 ? 0.999 7.337 -2.596 1.00 98.00 103 ILE A O 1
ATOM 815 N N . ASP A 1 104 ? 1.831 5.872 -4.074 1.00 98.38 104 ASP A N 1
ATOM 816 C CA . ASP A 1 104 ? 0.516 5.419 -4.538 1.00 98.38 104 ASP A CA 1
ATOM 817 C C . ASP A 1 104 ? -0.293 4.801 -3.381 1.00 98.38 104 ASP A C 1
ATOM 819 O O . ASP A 1 104 ? 0.169 3.876 -2.707 1.00 98.38 104 ASP A O 1
ATOM 823 N N . PHE A 1 105 ? -1.514 5.301 -3.163 1.00 98.56 105 PHE A N 1
ATOM 824 C CA . PHE A 1 105 ? -2.400 4.876 -2.074 1.00 98.56 105 PHE A CA 1
ATOM 825 C C . PHE A 1 105 ? -2.838 3.411 -2.157 1.00 98.56 105 PHE A C 1
ATOM 827 O O . PHE A 1 105 ? -3.267 2.836 -1.156 1.00 98.56 105 PHE A O 1
ATOM 834 N N . ARG A 1 106 ? -2.710 2.793 -3.332 1.00 98.75 106 ARG A N 1
ATOM 835 C CA . ARG A 1 106 ? -3.040 1.386 -3.577 1.00 98.75 106 ARG A CA 1
ATOM 836 C C . ARG A 1 106 ? -1.885 0.454 -3.228 1.00 98.75 106 ARG A C 1
ATOM 838 O O . ARG A 1 106 ? -2.114 -0.721 -2.950 1.00 98.75 106 ARG A O 1
ATOM 845 N N . LEU A 1 107 ? -0.647 0.955 -3.211 1.00 98.75 107 LEU A N 1
ATOM 846 C CA . LEU A 1 107 ? 0.559 0.122 -3.192 1.00 98.75 107 LEU A CA 1
ATOM 847 C C . LEU A 1 107 ? 0.655 -0.779 -1.959 1.00 98.75 107 LEU A C 1
ATOM 849 O O . LEU A 1 107 ? 0.923 -1.971 -2.085 1.00 98.75 107 LEU A O 1
ATOM 853 N N . THR A 1 108 ? 0.422 -0.244 -0.762 1.00 98.56 108 THR A N 1
ATOM 854 C CA . THR A 1 108 ? 0.508 -1.049 0.466 1.00 98.56 108 THR A CA 1
ATOM 855 C C . THR A 1 108 ? -0.604 -2.089 0.552 1.00 98.56 108 THR A C 1
ATOM 857 O O . THR A 1 108 ? -0.358 -3.188 1.049 1.00 98.56 108 THR A O 1
ATOM 860 N N . THR A 1 109 ? -1.793 -1.798 0.021 1.00 98.81 109 THR A N 1
ATOM 861 C CA . THR A 1 109 ? -2.887 -2.772 -0.111 1.00 98.81 109 THR A CA 1
ATOM 862 C C . THR A 1 109 ? -2.526 -3.878 -1.104 1.00 98.81 109 THR A C 1
ATOM 864 O O . THR A 1 109 ? -2.681 -5.055 -0.782 1.00 98.81 109 THR A O 1
ATOM 867 N N . ALA A 1 110 ? -1.976 -3.527 -2.270 1.00 98.88 110 ALA A N 1
ATOM 868 C CA . ALA A 1 110 ? -1.547 -4.486 -3.289 1.00 98.88 110 ALA A CA 1
ATOM 869 C C . ALA A 1 110 ? -0.433 -5.418 -2.779 1.00 98.88 110 ALA A C 1
ATOM 871 O O . ALA A 1 110 ? -0.520 -6.635 -2.940 1.00 98.88 110 ALA A O 1
ATOM 872 N N . ILE A 1 111 ? 0.570 -4.876 -2.077 1.00 98.75 111 ILE A N 1
ATOM 873 C CA . ILE A 1 111 ? 1.624 -5.686 -1.445 1.00 98.75 111 ILE A CA 1
ATOM 874 C C . ILE A 1 111 ? 1.028 -6.608 -0.371 1.00 98.75 111 ILE A C 1
ATOM 876 O O . ILE A 1 111 ? 1.361 -7.787 -0.332 1.00 98.75 111 ILE A O 1
ATOM 880 N N . ALA A 1 112 ? 0.110 -6.126 0.475 1.00 98.75 112 ALA A N 1
ATOM 881 C CA . ALA A 1 112 ? -0.527 -6.978 1.485 1.00 98.75 112 ALA A CA 1
ATOM 882 C C . ALA A 1 112 ? -1.352 -8.121 0.866 1.00 98.75 112 ALA A C 1
ATOM 884 O O . ALA A 1 112 ? -1.399 -9.219 1.426 1.00 98.75 112 ALA A O 1
ATOM 885 N N . GLN A 1 113 ? -2.003 -7.890 -0.278 1.00 98.62 113 GLN A N 1
ATOM 886 C CA . GLN A 1 113 ? -2.692 -8.941 -1.030 1.00 98.62 113 GLN A CA 1
ATOM 887 C C . GLN A 1 113 ? -1.700 -10.004 -1.516 1.00 98.62 113 GLN A C 1
ATOM 889 O O . GLN A 1 113 ? -1.932 -11.189 -1.275 1.00 98.62 113 GLN A O 1
ATOM 894 N N . GLN A 1 114 ? -0.579 -9.586 -2.107 1.00 98.38 114 GLN A N 1
ATOM 895 C CA . GLN A 1 114 ? 0.463 -10.492 -2.595 1.00 98.38 114 GLN A CA 1
ATOM 896 C C . GLN A 1 114 ? 1.123 -11.312 -1.474 1.00 98.38 114 GLN A C 1
ATOM 898 O O . GLN A 1 114 ? 1.403 -12.493 -1.656 1.00 98.38 114 GLN A O 1
ATOM 903 N N . GLU A 1 115 ? 1.366 -10.699 -0.318 1.00 97.69 115 GLU A N 1
ATOM 904 C CA . GLU A 1 115 ? 2.165 -11.294 0.762 1.00 97.69 115 GLU A CA 1
ATOM 905 C C . GLU A 1 115 ? 1.352 -12.174 1.713 1.00 97.69 115 GLU A C 1
ATOM 907 O O . GLU A 1 115 ? 1.821 -13.207 2.186 1.00 97.69 115 GLU A O 1
ATOM 912 N N . SER A 1 116 ? 0.123 -11.765 2.028 1.00 97.69 116 SER A N 1
ATOM 913 C CA . SER A 1 116 ? -0.660 -12.395 3.098 1.00 97.69 116 SER A CA 1
ATOM 914 C C . SER A 1 116 ? -2.140 -12.542 2.776 1.00 97.69 116 SER A C 1
ATOM 916 O O . SER A 1 116 ? -2.937 -12.833 3.678 1.00 97.69 116 SER A O 1
ATOM 918 N N . ASN A 1 117 ? -2.525 -12.323 1.512 1.00 98.31 117 ASN A N 1
ATOM 919 C CA . ASN A 1 117 ? -3.922 -12.254 1.099 1.00 98.31 117 ASN A CA 1
ATOM 920 C C . ASN A 1 117 ? -4.673 -11.244 1.988 1.00 98.31 117 ASN A C 1
ATOM 922 O O . ASN A 1 117 ? -5.636 -11.587 2.673 1.00 98.31 117 ASN A O 1
ATOM 926 N N . LEU A 1 118 ? -4.147 -10.017 2.076 1.00 98.44 118 LEU A N 1
ATOM 927 C CA . LEU A 1 118 ? -4.676 -8.906 2.877 1.00 98.44 118 LEU A CA 1
ATOM 928 C C . LEU A 1 118 ? -4.828 -9.253 4.365 1.00 98.44 118 LEU A C 1
ATOM 930 O O . LEU A 1 118 ? -5.915 -9.130 4.932 1.00 98.44 118 LEU A O 1
ATOM 934 N N . CYS A 1 119 ? -3.739 -9.684 5.001 1.00 97.88 119 CYS A N 1
ATOM 935 C CA . CYS A 1 119 ? -3.656 -10.080 6.412 1.00 97.88 119 CYS A CA 1
ATOM 936 C C . CYS A 1 119 ? -4.477 -11.310 6.815 1.00 97.88 119 CYS A C 1
ATOM 938 O O . CYS A 1 119 ? -4.606 -11.582 8.010 1.00 97.88 119 CYS A O 1
ATOM 940 N N . LYS A 1 120 ? -5.049 -12.063 5.870 1.00 97.56 120 LYS A N 1
ATOM 941 C CA . LYS A 1 120 ? -5.752 -13.312 6.204 1.00 97.56 120 LYS A CA 1
ATOM 942 C C . LYS A 1 120 ? -4.779 -14.418 6.604 1.00 97.56 120 LYS A C 1
ATOM 944 O O . LYS A 1 120 ? -5.157 -15.327 7.338 1.00 97.56 120 LYS A O 1
ATOM 949 N N . THR A 1 121 ? -3.535 -14.343 6.140 1.00 96.44 121 THR A N 1
ATOM 950 C CA . THR A 1 121 ? -2.505 -15.346 6.409 1.00 96.44 121 THR A CA 1
ATOM 951 C C . THR A 1 121 ? -1.233 -14.670 6.905 1.00 96.44 121 THR A C 1
ATOM 953 O O . THR A 1 121 ? -0.342 -14.350 6.128 1.00 96.44 121 THR A O 1
ATOM 956 N N . ILE A 1 122 ? -1.160 -14.447 8.219 1.00 94.94 122 ILE A N 1
ATOM 957 C CA . ILE A 1 122 ? 0.013 -13.889 8.908 1.00 94.94 122 ILE A CA 1
ATOM 958 C C . ILE A 1 122 ? 0.319 -14.692 10.179 1.00 94.94 122 ILE A C 1
ATOM 960 O O . ILE A 1 122 ? -0.599 -15.297 10.745 1.00 94.94 122 ILE A O 1
ATOM 964 N N . PRO A 1 123 ? 1.568 -14.686 10.683 1.00 91.44 123 PRO A N 1
ATOM 965 C CA . PRO A 1 123 ? 1.861 -15.245 11.996 1.00 91.44 123 PRO A CA 1
ATOM 966 C C . PRO A 1 123 ? 1.027 -14.537 13.086 1.00 91.44 123 PRO A C 1
ATOM 968 O O . PRO A 1 123 ? 0.990 -13.298 13.112 1.00 91.44 123 PRO A O 1
ATOM 971 N N . PRO A 1 124 ? 0.353 -15.278 13.988 1.00 90.69 124 PRO A N 1
ATOM 972 C CA . PRO A 1 124 ? -0.535 -14.690 14.989 1.00 90.69 124 PRO A CA 1
ATOM 973 C C . PRO A 1 124 ? 0.150 -13.623 15.848 1.00 90.69 124 PRO A C 1
ATOM 975 O O . PRO A 1 124 ? 1.281 -13.802 16.291 1.00 90.69 124 PRO A O 1
ATOM 978 N N . GLY A 1 125 ? -0.548 -12.512 16.092 1.00 90.50 125 GLY A N 1
ATOM 979 C CA . GLY A 1 125 ? -0.073 -11.427 16.958 1.00 90.50 125 GLY A CA 1
ATOM 980 C C . GLY A 1 125 ? 1.021 -10.534 16.365 1.00 90.50 125 GLY A C 1
ATOM 981 O O . GLY A 1 125 ? 1.462 -9.618 17.046 1.00 90.50 125 GLY A O 1
ATOM 982 N N . THR A 1 126 ? 1.452 -10.764 15.118 1.00 94.31 126 THR A N 1
ATOM 983 C CA . THR A 1 126 ? 2.495 -9.934 14.484 1.00 94.31 126 THR A CA 1
ATOM 984 C C . THR A 1 126 ? 1.955 -8.709 13.763 1.00 94.31 126 THR A C 1
ATOM 986 O O . THR A 1 126 ? 2.710 -7.773 13.544 1.00 94.31 126 THR A O 1
ATOM 989 N N . PHE A 1 127 ? 0.691 -8.720 13.326 1.00 97.06 127 PHE A N 1
ATOM 990 C CA . PHE A 1 127 ? 0.095 -7.656 12.503 1.00 97.06 127 PHE A CA 1
ATOM 991 C C . PHE A 1 127 ? 0.912 -7.291 11.240 1.00 97.06 127 PHE A C 1
ATOM 993 O O . PHE A 1 127 ? 0.715 -6.225 10.659 1.00 97.06 127 PHE A O 1
ATOM 1000 N N . ASN A 1 128 ? 1.823 -8.168 10.797 1.00 97.12 128 ASN A N 1
ATOM 1001 C CA . ASN A 1 128 ? 2.714 -7.922 9.668 1.00 97.12 128 ASN A CA 1
ATOM 1002 C C . ASN A 1 128 ? 2.169 -8.571 8.397 1.00 97.12 128 ASN A C 1
ATOM 1004 O O . ASN A 1 128 ? 2.442 -9.729 8.091 1.00 97.12 128 ASN A O 1
ATOM 1008 N N . CYS A 1 129 ? 1.388 -7.797 7.657 1.00 97.75 129 CYS A N 1
ATOM 1009 C CA . CYS A 1 129 ? 0.701 -8.259 6.454 1.00 97.75 129 CYS A CA 1
ATOM 1010 C C . CYS A 1 129 ? 1.538 -8.196 5.184 1.00 97.75 129 CYS A C 1
ATOM 1012 O O . CYS A 1 129 ? 1.111 -8.689 4.145 1.00 97.75 129 CYS A O 1
ATOM 1014 N N . TRP A 1 130 ? 2.701 -7.560 5.261 1.00 97.88 130 TRP A N 1
ATOM 1015 C CA . TRP A 1 130 ? 3.542 -7.271 4.109 1.00 97.88 130 TRP A CA 1
ATOM 1016 C C . TRP A 1 130 ? 4.799 -8.142 4.091 1.00 97.88 130 TRP A C 1
ATOM 1018 O O . TRP A 1 130 ? 5.635 -7.972 3.217 1.00 97.88 130 TRP A O 1
ATOM 1028 N N . GLY A 1 131 ? 5.006 -9.012 5.083 1.00 94.94 131 GLY A N 1
ATOM 1029 C CA . GLY A 1 131 ? 6.270 -9.741 5.214 1.00 94.94 131 GLY A CA 1
ATOM 1030 C C . GLY A 1 131 ? 7.473 -8.813 5.435 1.00 94.94 131 GLY A C 1
ATOM 1031 O O . GLY A 1 131 ? 8.607 -9.138 5.089 1.00 94.94 131 GLY A O 1
ATOM 1032 N N . TRP A 1 132 ? 7.240 -7.623 5.997 1.00 95.06 132 TRP A N 1
ATOM 1033 C CA . TRP A 1 132 ? 8.276 -6.606 6.137 1.00 95.06 132 TRP A CA 1
ATOM 1034 C C . TRP A 1 132 ? 9.298 -7.003 7.206 1.00 95.06 132 TRP A C 1
ATOM 1036 O O . TRP A 1 132 ? 8.921 -7.417 8.299 1.00 95.06 132 TRP A O 1
ATOM 1046 N N . GLY A 1 133 ? 10.593 -6.844 6.921 1.00 88.81 133 GLY A N 1
ATOM 1047 C CA . GLY A 1 133 ? 11.654 -7.082 7.907 1.00 88.81 133 GLY A CA 1
ATOM 1048 C C . GLY A 1 133 ? 11.808 -8.545 8.342 1.00 88.81 133 GLY A C 1
ATOM 1049 O O . GLY A 1 133 ? 12.199 -8.798 9.480 1.00 88.81 133 GLY A O 1
ATOM 1050 N N . ILE A 1 134 ? 11.492 -9.511 7.473 1.00 82.19 134 ILE A N 1
ATOM 1051 C CA . ILE A 1 134 ? 11.759 -10.933 7.730 1.00 82.19 134 ILE A CA 1
ATOM 1052 C C . ILE A 1 134 ? 13.261 -11.207 7.597 1.00 82.19 134 ILE A C 1
ATOM 1054 O O . ILE A 1 134 ? 13.881 -10.892 6.582 1.00 82.19 134 ILE A O 1
ATOM 1058 N N . HIS A 1 135 ? 13.846 -11.834 8.615 1.00 76.31 135 HIS A N 1
ATOM 1059 C CA . HIS A 1 135 ? 15.248 -12.247 8.624 1.00 76.31 135 HIS A CA 1
ATOM 1060 C C . HIS A 1 135 ? 15.419 -13.635 9.256 1.00 76.31 135 HIS A C 1
ATOM 1062 O O . HIS A 1 135 ? 14.509 -14.163 9.892 1.00 76.31 135 HIS A O 1
ATOM 1068 N N . SER A 1 136 ? 16.611 -14.225 9.142 1.00 71.06 136 SER A N 1
ATOM 1069 C CA . SER A 1 136 ? 16.903 -15.575 9.660 1.00 71.06 136 SER A CA 1
ATOM 1070 C C . SER A 1 136 ? 16.639 -15.756 11.162 1.00 71.06 136 SER A C 1
ATOM 1072 O O . SER A 1 136 ? 16.430 -16.878 11.609 1.00 71.06 136 SER A O 1
ATOM 1074 N N . GLN A 1 137 ? 16.614 -14.665 11.934 1.00 71.44 137 GLN A N 1
ATOM 1075 C CA . GLN A 1 137 ? 16.349 -14.661 13.378 1.00 71.44 137 GLN A CA 1
ATOM 1076 C C . GLN A 1 137 ? 14.860 -14.490 13.743 1.00 71.44 137 GLN A C 1
ATOM 1078 O O . GLN A 1 137 ? 14.529 -14.442 14.923 1.00 71.44 137 GLN A O 1
ATOM 1083 N N . GLY A 1 138 ? 13.955 -14.362 12.763 1.00 73.00 138 GLY A N 1
ATOM 1084 C CA . GLY A 1 138 ? 12.523 -14.165 13.009 1.00 73.00 138 GLY A CA 1
ATOM 1085 C C . GLY A 1 138 ? 11.831 -13.187 12.057 1.00 73.00 138 GLY A C 1
ATOM 1086 O O . GLY A 1 138 ? 12.444 -12.590 11.174 1.00 73.00 138 GLY A O 1
ATOM 1087 N N . THR A 1 139 ? 10.521 -13.039 12.249 1.00 75.69 139 THR A N 1
ATOM 1088 C CA . THR A 1 139 ? 9.672 -12.073 11.535 1.00 75.69 139 THR A CA 1
ATOM 1089 C C . THR A 1 139 ? 9.448 -10.857 12.421 1.00 75.69 139 THR A C 1
ATOM 1091 O O . THR A 1 139 ? 9.083 -11.017 13.586 1.00 75.69 139 THR A O 1
ATOM 1094 N N . LEU A 1 140 ? 9.638 -9.653 11.880 1.00 85.75 140 LEU A N 1
ATOM 1095 C CA . LEU A 1 140 ? 9.259 -8.429 12.579 1.00 85.75 140 LEU A CA 1
ATOM 1096 C C . LEU A 1 140 ? 7.745 -8.438 12.849 1.00 85.75 140 LEU A C 1
ATOM 1098 O O . LEU A 1 140 ? 6.951 -8.630 11.928 1.00 85.75 140 LEU A O 1
ATOM 1102 N N . GLY A 1 141 ? 7.350 -8.239 14.104 1.00 92.31 141 GLY A N 1
ATOM 1103 C CA . GLY A 1 141 ? 5.963 -8.001 14.490 1.00 92.31 141 GLY A CA 1
ATOM 1104 C C . GLY A 1 141 ? 5.749 -6.533 14.842 1.00 92.31 141 GLY A C 1
ATOM 1105 O O . GLY A 1 141 ? 6.615 -5.913 15.455 1.00 92.31 141 GLY A O 1
ATOM 1106 N N . PHE A 1 142 ? 4.595 -6.000 14.464 1.00 96.19 142 PHE A N 1
ATOM 1107 C CA . PHE A 1 142 ? 4.089 -4.701 14.887 1.00 96.19 142 PHE A CA 1
ATOM 1108 C C . PHE A 1 142 ? 3.158 -4.871 16.093 1.00 96.19 142 PHE A C 1
ATOM 1110 O O . PHE A 1 142 ? 2.621 -5.946 16.342 1.00 96.19 142 PHE A O 1
ATOM 1117 N N . SER A 1 143 ? 2.939 -3.798 16.840 1.00 96.44 143 SER A N 1
ATOM 1118 C CA . SER A 1 143 ? 1.981 -3.707 17.947 1.00 96.44 143 SER A CA 1
ATOM 1119 C C . SER A 1 143 ? 0.525 -3.598 17.479 1.00 96.44 143 SER A C 1
ATOM 1121 O O . SER A 1 143 ? -0.391 -3.912 18.238 1.00 96.44 143 SER A O 1
ATOM 1123 N N . SER A 1 144 ? 0.295 -3.140 16.244 1.00 98.19 144 SER A N 1
ATOM 1124 C CA . SER A 1 144 ? -1.033 -2.985 15.643 1.00 98.19 144 SER A CA 1
ATOM 1125 C C . SER A 1 144 ? -0.960 -2.921 14.115 1.00 98.19 144 SER A C 1
ATOM 1127 O O . SER A 1 144 ? 0.102 -2.661 13.544 1.00 98.19 144 SER A O 1
ATOM 1129 N N . PHE A 1 145 ? -2.103 -3.095 13.439 1.00 98.38 145 PHE A N 1
ATOM 1130 C CA . PHE A 1 145 ? -2.188 -2.877 11.990 1.00 98.38 145 PHE A CA 1
ATOM 1131 C C . PHE A 1 145 ? -1.840 -1.439 11.597 1.00 98.38 145 PHE A C 1
ATOM 1133 O O . PHE A 1 145 ? -1.164 -1.243 10.595 1.00 98.38 145 PHE A O 1
ATOM 1140 N N . GLU A 1 146 ? -2.244 -0.439 12.385 1.00 98.44 146 GLU A N 1
ATOM 1141 C CA . GLU A 1 146 ? -1.925 0.966 12.107 1.00 98.44 146 GLU A CA 1
ATOM 1142 C C . GLU A 1 146 ? -0.413 1.228 12.134 1.00 98.44 146 GLU A C 1
ATOM 1144 O O . GLU A 1 146 ? 0.118 1.870 11.225 1.00 98.44 146 GLU A O 1
ATOM 1149 N N . GLU A 1 147 ? 0.297 0.689 13.129 1.00 98.19 147 GLU A N 1
ATOM 1150 C CA . GLU A 1 147 ? 1.758 0.794 13.184 1.00 98.19 147 GLU A CA 1
ATOM 1151 C C . GLU A 1 147 ? 2.415 0.098 11.984 1.00 98.19 147 GLU A C 1
ATOM 1153 O O . GLU A 1 147 ? 3.339 0.652 11.384 1.00 98.19 147 GLU A O 1
ATOM 1158 N N . GLY A 1 148 ? 1.917 -1.082 11.602 1.00 98.19 148 GLY A N 1
ATOM 1159 C CA . GLY A 1 148 ? 2.386 -1.800 10.420 1.00 98.19 148 GLY A CA 1
ATOM 1160 C C . GLY A 1 148 ? 2.193 -0.996 9.135 1.00 98.19 148 GLY A C 1
ATOM 1161 O O . GLY A 1 148 ? 3.157 -0.791 8.399 1.00 98.19 148 GLY A O 1
ATOM 1162 N N . ILE A 1 149 ? 0.988 -0.454 8.910 1.00 98.75 149 ILE A N 1
ATOM 1163 C CA . ILE A 1 149 ? 0.678 0.404 7.755 1.00 98.75 149 ILE A CA 1
ATOM 1164 C C . ILE A 1 149 ? 1.655 1.578 7.718 1.00 98.75 149 ILE A C 1
ATOM 1166 O O . ILE A 1 149 ? 2.317 1.792 6.702 1.00 98.75 149 ILE A O 1
ATOM 1170 N N . LYS A 1 150 ? 1.799 2.315 8.825 1.00 98.62 150 LYS A N 1
ATOM 1171 C CA . LYS A 1 150 ? 2.707 3.464 8.906 1.00 98.62 150 LYS A CA 1
ATOM 1172 C C . LYS A 1 150 ? 4.146 3.075 8.579 1.00 98.62 150 LYS A C 1
ATOM 1174 O O . LYS A 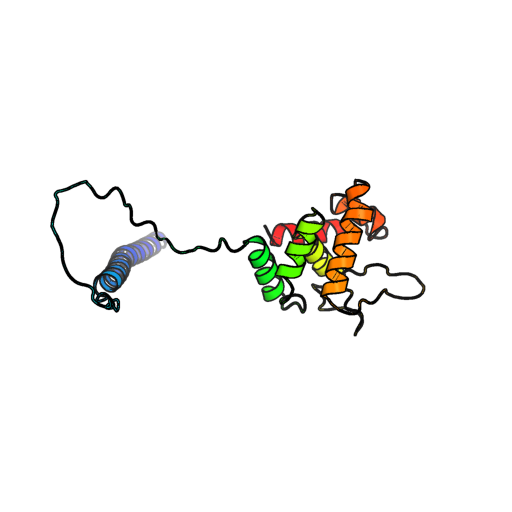1 150 ? 4.789 3.721 7.753 1.00 98.62 150 LYS A O 1
ATOM 1179 N N . THR A 1 151 ? 4.650 2.031 9.233 1.00 98.31 151 THR A N 1
ATOM 1180 C CA . THR A 1 151 ? 6.054 1.616 9.141 1.00 98.31 151 THR A CA 1
ATOM 1181 C C . THR A 1 151 ? 6.399 1.140 7.740 1.00 98.31 151 THR A C 1
ATOM 1183 O O . THR A 1 151 ? 7.414 1.564 7.187 1.00 98.31 151 THR A O 1
ATOM 1186 N N . VAL A 1 152 ? 5.541 0.316 7.136 1.00 98.38 152 VAL A N 1
ATOM 1187 C CA . VAL A 1 152 ? 5.753 -0.184 5.774 1.00 98.38 152 VAL A CA 1
ATOM 1188 C C . VAL A 1 152 ? 5.627 0.945 4.756 1.00 98.38 152 VAL A C 1
ATOM 1190 O O . VAL A 1 152 ? 6.500 1.079 3.903 1.00 98.38 152 VAL A O 1
ATOM 1193 N N . THR A 1 153 ? 4.617 1.812 4.872 1.00 98.75 153 THR A N 1
ATOM 1194 C CA . THR A 1 153 ? 4.444 2.960 3.960 1.00 98.75 153 THR A CA 1
ATOM 1195 C C . THR A 1 153 ? 5.660 3.891 4.005 1.00 98.75 153 THR A C 1
ATOM 1197 O O . THR A 1 153 ? 6.240 4.222 2.970 1.00 98.75 153 THR A O 1
ATOM 1200 N N . MET A 1 154 ? 6.113 4.257 5.210 1.00 98.56 154 MET A N 1
ATOM 1201 C CA . MET A 1 154 ? 7.321 5.061 5.409 1.00 98.56 154 MET A CA 1
ATOM 1202 C C . MET A 1 154 ? 8.568 4.360 4.858 1.00 98.56 154 MET A C 1
ATOM 1204 O O . MET A 1 154 ? 9.422 4.995 4.236 1.00 98.56 154 MET A O 1
ATOM 1208 N N . GLY A 1 155 ? 8.692 3.053 5.093 1.00 98.06 155 GLY A N 1
ATOM 1209 C CA . GLY A 1 155 ? 9.799 2.234 4.617 1.00 98.06 155 GLY A CA 1
ATOM 1210 C C . GLY A 1 155 ? 9.873 2.184 3.093 1.00 98.06 155 GLY A C 1
ATOM 1211 O O . GLY A 1 155 ? 10.949 2.388 2.534 1.00 98.06 155 GLY A O 1
ATOM 1212 N N . LEU A 1 156 ? 8.742 1.989 2.412 1.00 98.56 156 LEU A N 1
ATOM 1213 C CA . LEU A 1 156 ? 8.647 2.047 0.951 1.00 98.56 156 LEU A CA 1
ATOM 1214 C C . LEU A 1 156 ? 9.060 3.428 0.432 1.00 98.56 156 LEU A C 1
ATOM 1216 O O . LEU A 1 156 ? 9.928 3.528 -0.433 1.00 98.56 156 LEU A O 1
ATOM 1220 N N . ALA A 1 157 ? 8.534 4.505 1.012 1.00 98.44 157 ALA A N 1
ATOM 1221 C CA . ALA A 1 157 ? 8.893 5.853 0.585 1.00 98.44 157 ALA A CA 1
ATOM 1222 C C . ALA A 1 157 ? 10.401 6.137 0.745 1.00 98.44 157 ALA A C 1
ATOM 1224 O O . ALA A 1 157 ? 11.085 6.564 -0.186 1.00 98.44 157 ALA A O 1
ATOM 1225 N N . THR A 1 158 ? 10.953 5.849 1.923 1.00 97.94 158 THR A N 1
ATOM 1226 C CA . THR A 1 158 ? 12.328 6.239 2.275 1.00 97.94 158 THR A CA 1
ATOM 1227 C C . THR A 1 158 ? 13.402 5.290 1.751 1.00 97.94 158 THR A C 1
ATOM 1229 O O . THR A 1 158 ? 14.485 5.733 1.373 1.00 97.94 158 THR A O 1
ATOM 1232 N N . SER A 1 159 ? 13.129 3.987 1.731 1.00 97.00 159 SER A N 1
ATOM 1233 C CA . SER A 1 159 ? 14.123 2.954 1.415 1.00 97.00 159 SER A CA 1
ATOM 1234 C C . SER A 1 159 ? 13.982 2.378 0.009 1.00 97.00 159 SER A C 1
ATOM 1236 O O . SER A 1 159 ? 14.865 1.625 -0.408 1.00 97.00 159 SER A O 1
ATOM 1238 N N . TYR A 1 160 ? 12.905 2.713 -0.708 1.00 98.06 160 TYR A N 1
ATOM 1239 C CA . TYR A 1 160 ? 12.659 2.269 -2.080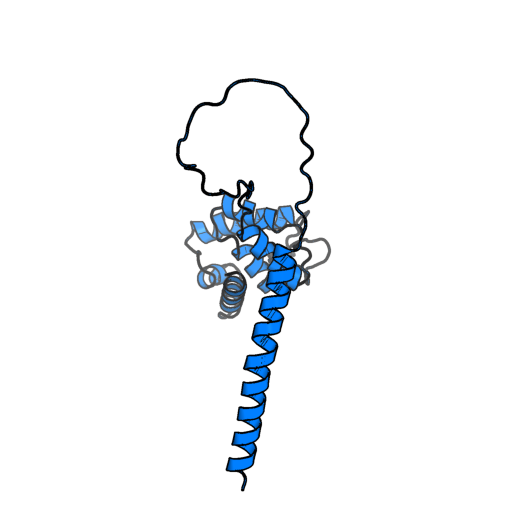 1.00 98.06 160 TYR A CA 1
ATOM 1240 C C . TYR A 1 160 ? 12.477 3.470 -3.015 1.00 98.06 160 TYR A C 1
ATOM 1242 O O . TYR A 1 160 ? 13.351 3.719 -3.845 1.00 98.06 160 TYR A O 1
ATOM 1250 N N . PHE A 1 161 ? 11.427 4.274 -2.834 1.00 98.00 161 PHE A N 1
ATOM 1251 C CA . PHE A 1 161 ? 11.106 5.380 -3.748 1.00 98.00 161 PHE A CA 1
ATOM 1252 C C . PHE A 1 161 ? 12.215 6.436 -3.804 1.00 98.00 161 PHE A C 1
ATOM 1254 O O . PHE A 1 161 ? 12.670 6.785 -4.890 1.00 98.00 161 PHE A O 1
ATOM 1261 N N . ASN A 1 162 ? 12.751 6.868 -2.657 1.00 97.56 162 ASN A N 1
ATOM 1262 C CA . ASN A 1 162 ? 13.881 7.811 -2.612 1.00 97.56 162 ASN A CA 1
ATOM 1263 C C . ASN A 1 162 ? 15.166 7.286 -3.284 1.00 97.56 162 ASN A C 1
ATOM 1265 O O . ASN A 1 162 ? 16.088 8.059 -3.529 1.00 97.56 162 ASN A O 1
ATOM 1269 N N . GLN A 1 163 ? 15.247 5.983 -3.558 1.00 97.31 163 GLN A N 1
ATOM 1270 C CA . GLN A 1 163 ? 16.371 5.342 -4.246 1.00 97.31 163 GLN A CA 1
ATOM 1271 C C . GLN A 1 163 ? 16.032 4.983 -5.706 1.00 97.31 163 GLN A C 1
ATOM 1273 O O . GLN A 1 163 ? 16.828 4.327 -6.371 1.00 97.31 163 GLN A O 1
ATOM 1278 N N . GLY A 1 164 ? 14.867 5.405 -6.212 1.00 97.19 164 GLY A N 1
ATOM 1279 C CA . GLY A 1 164 ? 14.423 5.163 -7.587 1.00 97.19 164 GLY A CA 1
ATOM 1280 C C . GLY A 1 164 ? 13.727 3.818 -7.817 1.00 97.19 164 GLY A C 1
ATOM 1281 O O . GLY A 1 164 ? 13.492 3.464 -8.974 1.00 97.19 164 GLY A O 1
ATOM 1282 N N . TYR A 1 165 ? 13.393 3.073 -6.755 1.00 97.88 165 TYR A N 1
ATOM 1283 C CA . TYR A 1 165 ? 12.575 1.858 -6.829 1.00 97.88 165 TYR A CA 1
ATOM 1284 C C . TYR A 1 165 ? 11.087 2.218 -6.717 1.00 97.88 165 TYR A C 1
ATOM 1286 O O . TYR A 1 165 ? 10.466 2.035 -5.674 1.00 97.88 165 TYR A O 1
ATOM 1294 N N . ASP A 1 166 ? 10.547 2.785 -7.789 1.00 97.06 166 ASP A N 1
ATOM 1295 C CA . ASP A 1 166 ? 9.216 3.401 -7.876 1.00 97.06 166 ASP A CA 1
ATOM 1296 C C . ASP A 1 166 ? 8.195 2.582 -8.689 1.00 97.06 166 ASP A C 1
ATOM 1298 O O . ASP A 1 166 ? 7.064 3.021 -8.881 1.00 97.06 166 ASP A O 1
ATOM 1302 N N . THR A 1 167 ? 8.567 1.380 -9.140 1.00 98.25 167 THR A N 1
ATOM 1303 C CA . THR A 1 167 ? 7.661 0.423 -9.798 1.00 98.25 167 THR A CA 1
ATOM 1304 C C . THR A 1 167 ? 7.708 -0.935 -9.096 1.00 98.25 167 THR A C 1
ATOM 1306 O O . THR A 1 167 ? 8.723 -1.242 -8.457 1.00 98.25 167 THR A O 1
ATOM 1309 N N . PRO A 1 168 ? 6.664 -1.779 -9.212 1.00 98.50 168 PRO A N 1
ATOM 1310 C CA . PRO A 1 168 ? 6.661 -3.122 -8.630 1.00 98.50 168 PRO A CA 1
ATOM 1311 C C . PRO A 1 168 ? 7.885 -3.961 -9.019 1.00 98.50 168 PRO A C 1
ATOM 1313 O O . PRO A 1 168 ? 8.490 -4.594 -8.156 1.00 98.50 168 PRO A O 1
ATOM 1316 N N . GLU A 1 169 ? 8.325 -3.900 -10.278 1.00 98.44 169 GLU A N 1
ATOM 1317 C CA . GLU A 1 169 ? 9.499 -4.630 -10.774 1.00 98.44 169 GLU A CA 1
ATOM 1318 C C . GLU A 1 169 ? 10.770 -4.176 -10.062 1.00 98.44 169 GLU A C 1
ATOM 1320 O O . GLU A 1 169 ? 11.579 -5.000 -9.636 1.00 98.44 169 GLU A O 1
ATOM 1325 N N . LYS A 1 170 ? 10.940 -2.861 -9.891 1.00 98.31 170 LYS A N 1
ATOM 1326 C CA . LYS A 1 170 ? 12.092 -2.313 -9.179 1.00 98.31 170 LYS A CA 1
ATOM 1327 C C . LYS A 1 170 ? 12.023 -2.663 -7.696 1.00 98.31 170 LYS A C 1
ATOM 1329 O O . LYS A 1 170 ? 13.012 -3.142 -7.149 1.00 98.31 170 LYS A O 1
ATOM 1334 N N . ILE A 1 171 ? 10.875 -2.481 -7.046 1.00 98.38 171 ILE A N 1
ATOM 1335 C CA . ILE A 1 171 ? 10.688 -2.820 -5.627 1.00 98.38 171 ILE A CA 1
ATOM 1336 C C . ILE A 1 171 ? 11.035 -4.291 -5.379 1.00 98.38 171 ILE A C 1
ATOM 1338 O O . ILE A 1 171 ? 11.798 -4.586 -4.458 1.00 98.38 171 ILE A O 1
ATOM 1342 N N . MET A 1 172 ? 10.569 -5.197 -6.243 1.00 97.94 172 MET A N 1
ATOM 1343 C CA . MET A 1 172 ? 10.824 -6.636 -6.157 1.00 97.94 172 MET A CA 1
ATOM 1344 C C . MET A 1 172 ? 12.315 -6.973 -6.053 1.00 97.94 172 MET A C 1
ATOM 1346 O O . MET A 1 172 ? 12.674 -7.838 -5.257 1.00 97.94 172 MET A O 1
ATOM 1350 N N . THR A 1 173 ? 13.193 -6.269 -6.784 1.00 96.62 173 THR A N 1
ATOM 1351 C CA . THR A 1 173 ? 14.650 -6.535 -6.770 1.00 96.62 173 THR A CA 1
ATOM 1352 C C . THR A 1 173 ? 15.272 -6.471 -5.376 1.00 96.62 173 THR A C 1
ATOM 1354 O O . THR A 1 173 ? 16.300 -7.099 -5.132 1.00 96.62 173 THR A O 1
ATOM 1357 N N . LYS A 1 174 ? 14.648 -5.729 -4.456 1.00 95.31 174 LYS A N 1
ATOM 1358 C CA . LYS A 1 174 ? 15.093 -5.569 -3.071 1.00 95.31 174 LYS A CA 1
ATOM 1359 C C . LYS A 1 174 ? 14.142 -6.226 -2.072 1.00 95.31 174 LYS A C 1
ATOM 1361 O O . LYS A 1 174 ? 14.607 -6.792 -1.089 1.00 95.31 174 LYS A O 1
ATOM 1366 N N . TYR A 1 175 ? 12.837 -6.159 -2.325 1.00 95.50 175 TYR A N 1
ATOM 1367 C CA . TYR A 1 175 ? 11.799 -6.664 -1.428 1.00 95.50 175 TYR A CA 1
ATOM 1368 C C . TYR A 1 175 ? 11.696 -8.191 -1.470 1.00 95.50 175 TYR A C 1
ATOM 1370 O O . TYR A 1 175 ? 11.629 -8.846 -0.435 1.00 95.50 175 TYR A O 1
ATOM 1378 N N . ALA A 1 176 ? 11.729 -8.759 -2.677 1.00 95.50 176 ALA A N 1
ATOM 1379 C CA . ALA A 1 176 ? 11.564 -10.183 -2.936 1.00 95.50 176 ALA A CA 1
ATOM 1380 C C . ALA A 1 176 ? 12.582 -10.660 -3.995 1.00 95.50 176 ALA A C 1
ATOM 1382 O O . ALA A 1 176 ? 12.186 -11.143 -5.055 1.00 95.50 176 ALA A O 1
ATOM 1383 N N . PRO A 1 177 ? 13.902 -10.552 -3.740 1.00 93.50 177 PRO A N 1
ATOM 1384 C CA . PRO A 1 177 ? 14.946 -10.807 -4.743 1.00 93.50 177 PRO A CA 1
ATOM 1385 C C . PRO A 1 177 ? 14.986 -12.252 -5.261 1.00 93.50 177 PRO A C 1
ATOM 1387 O O . PRO A 1 177 ? 15.534 -12.509 -6.328 1.00 93.50 177 PRO A O 1
ATOM 1390 N N . ALA A 1 178 ? 14.429 -13.204 -4.507 1.00 93.62 178 ALA A N 1
ATOM 1391 C CA . ALA A 1 178 ? 14.307 -14.599 -4.931 1.00 93.62 178 ALA A CA 1
ATOM 1392 C C . ALA A 1 178 ? 13.147 -14.830 -5.920 1.00 93.62 178 ALA A C 1
ATOM 1394 O O . ALA A 1 178 ? 13.071 -15.894 -6.534 1.00 93.62 178 ALA A O 1
ATOM 1395 N N . SER A 1 179 ? 12.239 -13.858 -6.066 1.00 94.75 179 SER A N 1
ATOM 1396 C CA . SER A 1 179 ? 11.167 -13.895 -7.058 1.00 94.75 179 SER A CA 1
ATOM 1397 C C . SER A 1 179 ? 11.742 -13.761 -8.465 1.00 94.75 179 SER A C 1
ATOM 1399 O O . SER A 1 179 ? 12.629 -12.952 -8.727 1.00 94.75 179 SER A O 1
ATOM 1401 N N . ASN A 1 180 ? 11.184 -14.522 -9.399 1.00 94.06 180 ASN A N 1
ATOM 1402 C CA . ASN A 1 180 ? 11.548 -14.503 -10.813 1.00 94.06 180 ASN A CA 1
ATOM 1403 C C . ASN A 1 180 ? 10.673 -13.559 -11.661 1.00 94.06 180 ASN A C 1
ATOM 1405 O O . ASN A 1 180 ? 10.663 -13.691 -12.881 1.00 94.06 180 ASN A O 1
ATOM 1409 N N . GLY A 1 181 ? 9.923 -12.649 -11.033 1.00 97.06 181 GLY A N 1
ATOM 1410 C CA . GLY A 1 181 ? 8.978 -11.745 -11.707 1.00 97.06 181 GLY A CA 1
ATOM 1411 C C . GLY A 1 181 ? 7.553 -11.855 -11.176 1.00 97.06 181 GLY A C 1
ATOM 1412 O O . GLY A 1 181 ? 6.862 -10.845 -11.079 1.00 97.06 181 GLY A O 1
ATOM 1413 N N . SER A 1 182 ? 7.156 -13.046 -10.723 1.00 97.75 182 SER A N 1
ATOM 1414 C CA . SER A 1 182 ? 5.780 -13.333 -10.290 1.00 97.75 182 SER A CA 1
ATOM 1415 C C . SER A 1 182 ? 5.277 -12.418 -9.169 1.00 97.75 182 SER A C 1
ATOM 1417 O O . SER A 1 182 ? 4.105 -12.054 -9.144 1.00 97.75 182 SER A O 1
ATOM 1419 N N . TRP A 1 183 ? 6.159 -11.993 -8.260 1.00 98.44 183 TRP A N 1
ATOM 1420 C CA . TRP A 1 183 ? 5.805 -11.016 -7.227 1.00 98.44 183 TRP A CA 1
ATOM 1421 C C . TRP A 1 183 ? 5.400 -9.658 -7.812 1.00 98.44 183 TRP A C 1
ATOM 1423 O O . TRP A 1 183 ? 4.375 -9.106 -7.421 1.00 98.44 183 TRP A O 1
ATOM 1433 N N . ALA A 1 184 ? 6.184 -9.127 -8.755 1.00 98.62 184 ALA A N 1
ATOM 1434 C CA . ALA A 1 184 ? 5.890 -7.841 -9.380 1.00 98.62 184 ALA A CA 1
ATOM 1435 C C . ALA A 1 184 ? 4.617 -7.925 -10.226 1.00 98.62 184 ALA A C 1
ATOM 1437 O O . ALA A 1 184 ? 3.779 -7.034 -10.140 1.00 98.62 184 ALA A O 1
ATOM 1438 N N . GLU A 1 185 ? 4.436 -9.021 -10.968 1.00 98.62 185 GLU A N 1
ATOM 1439 C CA . GLU A 1 185 ? 3.216 -9.292 -11.737 1.00 98.62 185 GLU A CA 1
ATOM 1440 C C . GLU A 1 185 ? 1.970 -9.298 -10.843 1.00 98.62 185 GLU A C 1
ATOM 1442 O O . GLU A 1 185 ? 0.987 -8.631 -11.163 1.00 98.62 185 GLU A O 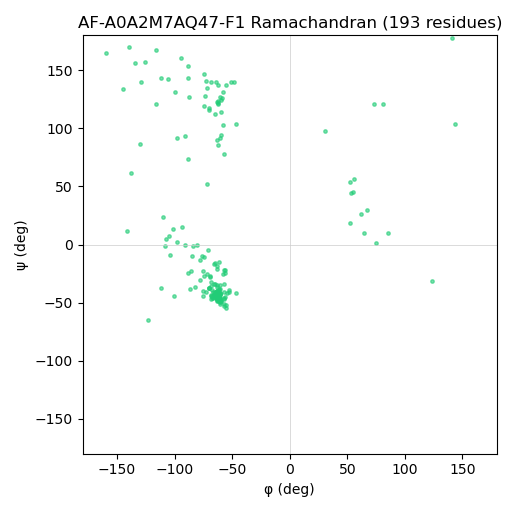1
ATOM 1447 N N . GLY A 1 186 ? 2.027 -9.984 -9.696 1.00 98.56 186 GLY A N 1
ATOM 1448 C CA . GLY A 1 186 ? 0.926 -10.022 -8.733 1.00 98.56 186 GLY A CA 1
ATOM 1449 C C . GLY A 1 186 ? 0.607 -8.648 -8.146 1.00 98.56 186 GLY A C 1
ATOM 1450 O O . GLY A 1 186 ? -0.546 -8.224 -8.155 1.00 98.56 186 GLY A O 1
ATOM 1451 N N . VAL A 1 187 ? 1.622 -7.894 -7.708 1.00 98.69 187 VAL A N 1
ATOM 1452 C CA . VAL A 1 187 ? 1.415 -6.524 -7.204 1.00 98.69 187 VAL A CA 1
ATOM 1453 C C . VAL A 1 187 ? 0.815 -5.619 -8.283 1.00 98.69 187 VAL A C 1
ATOM 1455 O O . VAL A 1 187 ? -0.130 -4.889 -7.995 1.00 98.69 187 VAL A O 1
ATOM 1458 N N . THR A 1 188 ? 1.309 -5.686 -9.521 1.00 98.75 188 THR A N 1
ATOM 1459 C CA . THR A 1 188 ? 0.768 -4.919 -10.654 1.00 98.75 188 THR A CA 1
ATOM 1460 C C . THR A 1 188 ? -0.683 -5.294 -10.957 1.00 98.75 188 THR A C 1
ATOM 1462 O O . THR A 1 188 ? -1.498 -4.403 -11.189 1.00 98.75 188 THR A O 1
ATOM 1465 N N . GLN A 1 189 ? -1.037 -6.582 -10.901 1.00 98.69 189 GLN A N 1
ATOM 1466 C CA . GLN A 1 189 ? -2.424 -7.024 -11.044 1.00 98.69 189 GLN A CA 1
ATOM 1467 C C . GLN A 1 189 ? -3.314 -6.429 -9.943 1.00 98.69 189 GLN A C 1
ATOM 1469 O O . GLN A 1 189 ? -4.366 -5.870 -10.230 1.00 98.69 189 GLN A O 1
ATOM 1474 N N . PHE A 1 190 ? -2.902 -6.494 -8.679 1.00 98.69 190 PHE A N 1
ATOM 1475 C CA . PHE A 1 190 ? -3.733 -5.966 -7.593 1.00 98.69 190 PHE A CA 1
ATOM 1476 C C . PHE A 1 190 ? -3.845 -4.440 -7.612 1.00 98.69 190 PHE A C 1
ATOM 1478 O O . PHE A 1 190 ? -4.856 -3.898 -7.177 1.00 98.69 190 PHE A O 1
ATOM 1485 N N . LEU A 1 191 ? -2.839 -3.733 -8.136 1.00 98.62 191 LEU A N 1
ATOM 1486 C CA . LEU A 1 191 ? -2.940 -2.295 -8.389 1.00 98.62 191 LEU A CA 1
ATOM 1487 C C . LEU A 1 191 ? -4.035 -1.970 -9.415 1.00 98.62 191 LEU A C 1
ATOM 1489 O O . LEU A 1 191 ? -4.775 -1.009 -9.198 1.00 98.62 191 LEU A O 1
ATOM 1493 N N . SER A 1 192 ? -4.155 -2.759 -10.489 1.00 98.44 192 SER A N 1
ATOM 1494 C CA . SER A 1 192 ? -5.163 -2.535 -11.536 1.00 98.44 192 SER A CA 1
ATOM 1495 C C . SER A 1 192 ? -6.578 -2.924 -11.108 1.00 98.44 192 SER A C 1
ATOM 1497 O O . SER A 1 192 ? -7.542 -2.321 -11.565 1.00 98.44 192 SER A O 1
ATOM 1499 N N . GLU A 1 193 ? -6.730 -3.865 -10.173 1.00 98.25 193 GLU A N 1
ATOM 1500 C CA . GLU A 1 193 ? -8.031 -4.176 -9.558 1.00 98.25 193 GLU A CA 1
ATOM 1501 C C . GLU A 1 193 ? -8.599 -3.009 -8.720 1.00 98.25 193 GLU A C 1
ATOM 1503 O O . GLU A 1 193 ? -9.787 -3.001 -8.402 1.00 98.25 193 GLU A O 1
ATOM 1508 N N . MET A 1 194 ? -7.767 -2.022 -8.365 1.00 97.88 194 MET A N 1
ATOM 1509 C CA . MET A 1 194 ? -8.135 -0.831 -7.586 1.00 97.88 194 MET A CA 1
ATOM 1510 C C . MET A 1 194 ? -8.114 0.466 -8.423 1.00 97.88 194 MET A C 1
ATOM 1512 O O . MET A 1 194 ? -7.917 1.548 -7.862 1.00 97.88 194 MET A O 1
ATOM 1516 N N . GLU A 1 195 ? -8.253 0.370 -9.749 1.00 90.12 195 GLU A N 1
ATOM 1517 C CA . GLU A 1 195 ? -8.366 1.518 -10.674 1.00 90.12 195 GLU A CA 1
ATOM 1518 C C . GLU A 1 195 ? -9.785 2.068 -10.844 1.00 90.12 195 GLU A 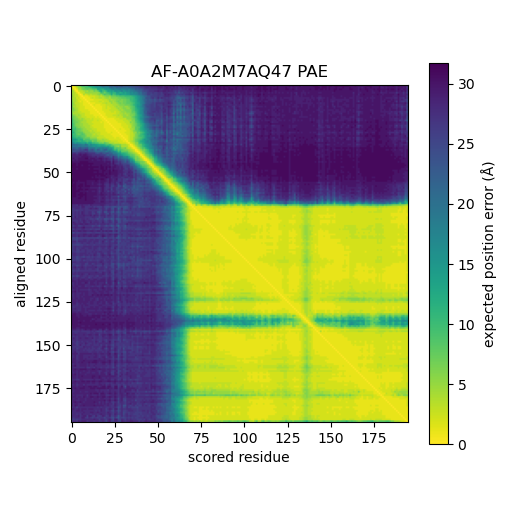C 1
ATOM 1520 O O . GLU A 1 195 ? -10.761 1.287 -10.785 1.00 90.12 195 GLU A O 1
#

InterPro domains:
  IPR023346 Lysozyme-like domain superfamily [SSF53955] (75-135)

Organism: NCBI:txid1975057

Solvent-accessible surface area (backbone atoms only — not comparable to full-atom values): 11503 Å² total; per-residue (Å²): 118,69,72,59,58,55,50,57,52,54,52,50,51,49,53,50,51,72,55,52,51,59,51,54,53,50,52,56,52,48,56,65,69,66,54,75,82,78,84,77,91,74,85,89,82,84,88,82,86,90,80,82,85,73,82,82,84,68,68,87,70,78,78,61,83,67,69,76,68,63,60,67,32,51,48,46,29,50,54,28,50,75,72,66,24,82,55,33,89,40,21,59,57,46,36,52,43,17,62,75,51,72,49,67,56,52,50,68,58,15,42,12,39,68,60,11,58,32,50,72,55,52,68,85,87,18,47,43,27,58,65,58,72,62,51,98,92,46,69,51,59,31,97,35,57,68,55,30,51,48,53,51,46,49,44,44,34,66,73,24,41,75,72,71,28,77,46,51,65,50,36,28,64,74,78,42,60,87,53,91,51,65,62,23,54,46,28,52,51,45,42,60,76,66,108

pLDDT: mean 86.15, std 17.94, range [32.91, 98.88]

Foldseek 3Di:
DVVVVVVVVVVVVVVCCVPVVVVVVVVVVCVVVPDDDDDDDDDDDDDDDDDDDDDPPDDPDPPPPCPVPPVQLVLQLVVCVVLVAPCNVCSVLLQVLCVVLVAPSQQVVLLLCLQAVRVVRDDPQQLQSNQPPQDPVGTHRDNHVSRNSNVVSNCCSPVAVVVPNRALVSCCCPSPVVDPCVRRVSSVVSSVSSD

Nearest PDB structures (foldseek):
  8yxk-assembly2_B  TM=8.132E-01  e=2.300E-04  Clostridioides difficile 630
  4qdn-assembly1_A  TM=7.409E-01  e=2.152E-02  Thermotoga maritima MSB8
  4q2w-assembly1_A  TM=7.275E-01  e=3.101E-02  Streptococcus pneumoniae TIGR4
  5ao7-assembly1_A  TM=4.377E-01  e=1.911E+00  Pseudomonas aeruginosa

Secondary structure (DSSP, 8-state):
-HHHHHHHHHHHHHHHHHHHHHHHHHHHHHHHHTSPPPPP------------------------------HHHHHHHHHHHHTT-TTGGGHHHHHHHHHHHTS-TTHHHHHHHHHHTTTTS--TT---TT-TT-BTTB----SSHHHHHHHHHHHHHHHTGGGT--SHHHHHHHHSTT-SSHHHHHHHHHHHTT-

Mean predicted aligned error: 15.48 Å

Radius of gyration: 28.5 Å; Cα contacts (8 Å, |Δi|>4): 165; chains: 1; bounding box: 64×69×60 Å

Sequence (195 aa):
MENSFSFWKNLGLAIVFFTITPVAIGASLFSLISLPPKPAETKPSMTGVRVFTSLPSDFPSISGLAYASDGRVEIIRQYLKEYRSPLWPYAETIVSYADQYKIDFRLTTAIAQQESNLCKTIPPGTFNCWGWGIHSQGTLGFSSFEEGIKTVTMGLATSYFNQGYDTPEKIMTKYAPASNGSWAEGVTQFLSEME